Protein AF-A0A348VV04-F1 (afdb_monomer_lite)

Sequence (234 aa):
MIKIIVKNTSQYRRVLHDYERASGLPRSLDPAYDLDDYQGFPEMCPCKDYWFMPMTDAWQEYQFALLTEYSPASMTIAERKKAWRNFYDTGKAICNNHGFSAKPKSDHRDYINGTGDDKGLPALQSITMGGNVVKVIGDITGDWVQVETLDGNKPPPAFADCNRETHPWLIHIATNSTPFGYDGLWTKTGPWRVDPFPHNKGRHCCFPFVSRGPQFIWADRLGAVVLPHHPYNP

pLDDT: mean 79.45, std 18.72, range [27.52, 98.06]

Secondary structure (DSSP, 8-state):
--------S-SEEEE--HHHH-SS--GGG-GGG---TT--EE-EEE-SS--EEE--HHHHHHHHHHHHHHS-TT--HHHHHHHHHHHT-TTSTTTTT-SSEETTEESB-BTTTTB-TTSBPPEEESEEETT-EEEEEEEEETTEEEE--EETTSPPPPTTTSSTTT-TTTEEEEEEEE---TTS---SSS--EEEEPGGGTTS-EEEE-EESS-EEEEGGGEE--PSS--S---

Structure (mmCIF, N/CA/C/O backbone):
data_AF-A0A348VV04-F1
#
_entry.id   AF-A0A348VV04-F1
#
loop_
_atom_site.group_PDB
_atom_site.id
_atom_site.type_symbol
_atom_site.label_atom_id
_atom_site.label_alt_id
_atom_site.label_comp_id
_atom_site.label_asym_id
_atom_site.label_entity_id
_atom_site.label_seq_id
_atom_site.pdbx_PDB_ins_code
_atom_site.Cartn_x
_atom_site.Cartn_y
_atom_site.Cartn_z
_atom_site.occupancy
_atom_site.B_iso_or_equiv
_atom_site.auth_seq_id
_atom_site.auth_comp_id
_atom_site.auth_asym_id
_atom_site.auth_atom_id
_atom_site.pdbx_PDB_model_num
ATOM 1 N N . MET A 1 1 ? -31.275 2.639 33.189 1.00 38.69 1 MET A N 1
ATOM 2 C CA . MET A 1 1 ? -30.250 3.538 32.615 1.00 38.69 1 MET A CA 1
ATOM 3 C C . MET A 1 1 ? -30.114 3.174 31.141 1.00 38.69 1 MET A C 1
ATOM 5 O O . MET A 1 1 ? -29.595 2.109 30.833 1.00 38.69 1 MET A O 1
ATOM 9 N N . ILE A 1 2 ? -30.724 3.953 30.245 1.00 27.73 2 ILE A N 1
ATOM 10 C CA . ILE A 1 2 ? -30.750 3.657 28.804 1.00 27.73 2 ILE A CA 1
ATOM 11 C C . ILE A 1 2 ? -29.398 4.093 28.233 1.00 27.73 2 ILE A C 1
ATOM 13 O O . ILE A 1 2 ? -29.112 5.286 28.176 1.00 27.73 2 ILE A O 1
ATOM 17 N N . LYS A 1 3 ? -28.543 3.132 27.858 1.00 27.52 3 LYS A N 1
ATOM 18 C CA . LYS A 1 3 ? -27.342 3.415 27.060 1.00 27.52 3 LYS A CA 1
ATOM 19 C C . LYS A 1 3 ? -27.813 3.877 25.685 1.00 27.52 3 LYS A C 1
ATOM 21 O O . LYS A 1 3 ? -28.236 3.065 24.866 1.00 27.52 3 LYS A O 1
ATOM 26 N N . ILE A 1 4 ? -27.762 5.182 25.447 1.00 28.61 4 ILE A N 1
ATOM 27 C CA . ILE A 1 4 ? -27.910 5.748 24.109 1.00 28.61 4 ILE A CA 1
ATOM 28 C C . ILE A 1 4 ? -26.662 5.321 23.333 1.00 28.61 4 ILE A C 1
ATOM 30 O O . ILE A 1 4 ? -25.589 5.901 23.484 1.00 28.61 4 ILE A O 1
ATOM 34 N N . ILE A 1 5 ? -26.784 4.249 22.551 1.00 34.84 5 ILE A N 1
ATOM 35 C CA . ILE A 1 5 ? -25.783 3.879 21.553 1.00 34.84 5 ILE A CA 1
ATOM 36 C C . ILE A 1 5 ? -25.912 4.925 20.452 1.00 34.84 5 ILE A C 1
ATOM 38 O O . ILE A 1 5 ? -26.837 4.878 19.640 1.00 34.84 5 ILE A O 1
ATOM 42 N N . VAL A 1 6 ? -25.014 5.907 20.454 1.00 35.62 6 VAL A N 1
ATOM 43 C CA . VAL A 1 6 ? -24.866 6.840 19.338 1.00 35.62 6 VAL A CA 1
ATOM 44 C C . VAL A 1 6 ? -24.415 6.006 18.138 1.00 35.62 6 VAL A C 1
ATOM 46 O O . VAL A 1 6 ? -23.236 5.686 17.998 1.00 35.62 6 VAL A O 1
ATOM 49 N N . LYS A 1 7 ? -25.371 5.577 17.300 1.00 37.72 7 LYS A N 1
ATOM 50 C CA . LYS A 1 7 ? -25.095 4.938 16.009 1.00 37.72 7 LYS A CA 1
ATOM 51 C C . LYS A 1 7 ? -24.328 5.946 15.172 1.00 37.72 7 LYS A C 1
ATOM 53 O O . LYS A 1 7 ? -24.895 6.888 14.635 1.00 37.72 7 LYS A O 1
ATOM 58 N N . ASN A 1 8 ? -23.022 5.765 15.113 1.00 45.81 8 ASN A N 1
ATOM 59 C CA . ASN A 1 8 ? -22.132 6.628 14.371 1.00 45.81 8 ASN A CA 1
ATOM 60 C C . ASN A 1 8 ? -22.333 6.307 12.871 1.00 45.81 8 ASN A C 1
ATOM 62 O O . ASN A 1 8 ? -21.893 5.269 12.383 1.00 45.81 8 ASN A O 1
ATOM 66 N N . THR A 1 9 ? -23.092 7.159 12.177 1.00 51.34 9 THR A N 1
ATOM 67 C CA . THR A 1 9 ? -23.903 6.911 10.961 1.00 51.34 9 THR A CA 1
ATOM 68 C C . THR A 1 9 ? -23.158 6.656 9.642 1.00 51.34 9 THR A C 1
ATOM 70 O O . THR A 1 9 ? -23.793 6.579 8.595 1.00 51.34 9 THR A O 1
ATOM 73 N N . SER A 1 10 ? -21.842 6.453 9.656 1.00 69.56 10 SER A N 1
ATOM 74 C CA . SER A 1 10 ? -21.086 6.023 8.473 1.00 69.56 10 SER A CA 1
ATOM 75 C C . SER A 1 10 ? -20.287 4.767 8.793 1.00 69.56 10 SER A C 1
ATOM 77 O O . SER A 1 10 ? -19.549 4.737 9.778 1.00 69.56 10 SER A O 1
ATOM 79 N N . GLN A 1 11 ? -20.410 3.743 7.942 1.00 88.50 11 GLN A N 1
ATOM 80 C CA . GLN A 1 11 ? -19.525 2.572 7.962 1.00 88.50 11 GLN A CA 1
ATOM 81 C C . GLN A 1 11 ? -18.074 2.954 7.636 1.00 88.50 11 GLN A C 1
ATOM 83 O O . GLN A 1 11 ? -17.164 2.179 7.888 1.00 88.50 11 GLN A O 1
ATOM 88 N N . TYR A 1 12 ? -17.834 4.148 7.094 1.00 91.44 12 TYR A N 1
ATOM 89 C CA . TYR A 1 12 ? -16.499 4.628 6.778 1.00 91.44 12 TYR A CA 1
ATOM 90 C C . TYR A 1 12 ? -15.946 5.501 7.899 1.00 91.44 12 TYR A C 1
ATOM 92 O O . TYR A 1 12 ? -16.619 6.398 8.419 1.00 91.44 12 TYR A O 1
ATOM 100 N N . ARG A 1 13 ? -14.685 5.251 8.241 1.00 91.50 13 ARG A N 1
ATOM 101 C CA . ARG A 1 13 ? -13.904 6.029 9.203 1.00 91.50 13 ARG A CA 1
ATOM 102 C C . ARG A 1 13 ? -12.610 6.474 8.562 1.00 91.50 13 ARG A C 1
ATOM 104 O O . ARG A 1 13 ? -12.102 5.808 7.665 1.00 91.50 13 ARG A O 1
ATOM 111 N N . ARG A 1 14 ? -12.069 7.582 9.047 1.00 91.25 14 ARG A N 1
ATOM 112 C CA . ARG A 1 14 ? -10.726 8.012 8.678 1.00 91.25 14 ARG A CA 1
ATOM 113 C C . ARG A 1 14 ? -9.730 7.554 9.731 1.00 91.25 14 ARG A C 1
ATOM 115 O O . ARG A 1 14 ? -10.000 7.701 10.919 1.00 91.25 14 ARG A O 1
ATOM 122 N N . VAL A 1 15 ? -8.587 7.045 9.292 1.00 91.25 15 VAL A N 1
ATOM 123 C CA . VAL A 1 15 ? -7.418 6.821 10.137 1.00 91.25 15 VAL A CA 1
ATOM 124 C C . VAL A 1 15 ? -6.831 8.185 10.484 1.00 91.25 15 VAL A C 1
ATOM 126 O O . VAL A 1 15 ? -6.379 8.915 9.605 1.00 91.25 15 VAL A O 1
ATOM 129 N N . LEU A 1 16 ? -6.884 8.552 11.755 1.00 86.62 16 LEU A N 1
ATOM 130 C CA . LEU A 1 16 ? -6.299 9.777 12.277 1.00 86.62 16 LEU A CA 1
ATOM 131 C C . LEU A 1 16 ? -4.783 9.760 12.068 1.00 86.62 16 LEU A C 1
ATOM 133 O O . LEU A 1 16 ? -4.131 8.733 12.294 1.00 86.62 16 LEU A O 1
ATOM 137 N N . HIS A 1 17 ? -4.235 10.901 11.662 1.00 82.38 17 HIS A N 1
ATOM 138 C CA . HIS A 1 17 ? -2.795 11.124 11.668 1.00 82.38 17 HIS A CA 1
ATOM 139 C C . HIS A 1 17 ? -2.257 11.083 13.099 1.00 82.38 17 HIS A C 1
ATOM 141 O O . HIS A 1 17 ? -2.989 11.358 14.058 1.00 82.38 17 HIS A O 1
ATOM 147 N N . ASP A 1 18 ? -0.970 10.771 13.256 1.00 76.69 18 ASP A N 1
ATOM 148 C CA . ASP A 1 18 ? -0.314 10.746 14.564 1.00 76.69 18 ASP A CA 1
ATOM 149 C C . ASP A 1 18 ? -0.515 12.066 15.313 1.00 76.69 18 ASP A C 1
ATOM 151 O O . ASP A 1 18 ? -0.786 12.063 16.513 1.00 76.69 18 ASP A O 1
ATOM 155 N N . TYR A 1 19 ? -0.493 13.194 14.608 1.00 73.50 19 TYR A N 1
ATOM 156 C CA . TYR A 1 19 ? -0.665 14.508 15.219 1.00 73.50 19 TYR A CA 1
ATOM 157 C C . TYR A 1 19 ? -2.041 14.816 15.777 1.00 73.50 19 TYR A C 1
ATOM 159 O O . TYR A 1 19 ? -2.178 15.665 16.651 1.00 73.50 19 TYR A O 1
ATOM 167 N N . GLU A 1 20 ? -3.062 14.144 15.265 1.00 76.50 20 GLU A N 1
ATOM 168 C CA . GLU A 1 20 ? -4.430 14.303 15.749 1.00 76.50 20 GLU A CA 1
ATOM 169 C C . GLU A 1 20 ? -4.640 13.532 17.051 1.00 76.50 20 GLU A C 1
ATOM 171 O O . GLU A 1 20 ? -5.629 13.741 17.749 1.00 76.50 20 GLU A O 1
ATOM 176 N N . ARG A 1 21 ? -3.697 12.642 17.380 1.00 74.38 21 ARG A N 1
ATOM 177 C CA . ARG A 1 21 ? -3.680 11.858 18.610 1.00 74.38 21 ARG A CA 1
ATOM 178 C C . ARG A 1 21 ? -2.610 12.293 19.602 1.00 74.38 21 ARG A C 1
ATOM 180 O O . ARG A 1 21 ? -2.748 12.022 20.793 1.00 74.38 21 ARG A O 1
ATOM 187 N N . ALA A 1 22 ? -1.501 12.840 19.118 1.00 64.06 22 ALA A N 1
ATOM 188 C CA . ALA A 1 22 ? -0.336 13.081 19.945 1.00 64.06 22 ALA A CA 1
ATOM 189 C C . ALA A 1 22 ? -0.605 14.222 20.935 1.00 64.06 22 ALA A C 1
ATOM 191 O O . ALA A 1 22 ? -0.945 15.336 20.551 1.00 64.06 22 ALA A O 1
ATOM 192 N N . SER A 1 23 ? -0.369 13.964 22.221 1.00 57.16 23 SER A N 1
ATOM 193 C CA . SER A 1 23 ? -0.246 15.006 23.248 1.00 57.16 23 SER A CA 1
ATOM 194 C C . SER A 1 23 ? 1.176 15.599 23.310 1.00 57.16 23 SER A C 1
ATOM 196 O O . SER A 1 23 ? 1.528 16.235 24.301 1.00 57.16 23 SER A O 1
ATOM 198 N N . GLY A 1 24 ? 2.019 15.336 22.301 1.00 56.28 24 GLY A N 1
ATOM 199 C CA . GLY A 1 24 ? 3.454 15.644 22.267 1.00 56.28 24 GLY A CA 1
ATOM 200 C C . GLY A 1 24 ? 4.062 15.509 20.861 1.00 56.28 24 GLY A C 1
ATOM 201 O O . GLY A 1 24 ? 3.335 15.393 19.879 1.00 56.28 24 GLY A O 1
ATOM 202 N N . LEU A 1 25 ? 5.396 15.544 20.761 1.00 53.94 25 LEU A N 1
ATOM 203 C CA . LEU A 1 25 ? 6.127 15.483 19.487 1.00 53.94 25 LEU A CA 1
ATOM 204 C C . LEU A 1 25 ? 5.906 14.133 18.758 1.00 53.94 25 LEU A C 1
ATOM 206 O O . LEU A 1 25 ? 6.140 13.086 19.364 1.00 53.94 25 LEU A O 1
ATOM 210 N N . PRO A 1 26 ? 5.495 14.126 17.473 1.00 56.44 26 PRO A N 1
ATOM 211 C CA . PRO A 1 26 ? 5.498 12.935 16.631 1.00 56.44 26 PRO A CA 1
ATOM 212 C C . PRO A 1 26 ? 6.898 12.331 16.517 1.00 56.44 26 PRO A C 1
ATOM 214 O O . PRO A 1 26 ? 7.905 13.035 16.594 1.00 56.44 26 PRO A O 1
ATOM 217 N N . ARG A 1 27 ? 6.963 11.027 16.231 1.00 58.62 27 ARG A N 1
ATOM 218 C CA . ARG A 1 27 ? 8.227 10.285 16.101 1.00 58.62 27 ARG A CA 1
ATOM 219 C C . ARG A 1 27 ? 9.182 10.884 15.062 1.00 58.62 27 ARG A C 1
ATOM 221 O O . ARG A 1 27 ? 10.388 10.806 15.252 1.00 58.62 27 ARG A O 1
ATOM 228 N N . SER A 1 28 ? 8.669 11.479 13.981 1.00 55.38 28 SER A N 1
ATOM 229 C CA . SER A 1 28 ? 9.497 12.122 12.944 1.00 55.38 28 SER A CA 1
ATOM 230 C C . SER A 1 28 ? 10.222 13.377 13.405 1.00 55.38 28 SER A C 1
ATOM 232 O O . SER A 1 28 ? 11.079 13.864 12.682 1.00 55.38 28 SER A O 1
ATOM 234 N N . LEU A 1 29 ? 9.913 13.873 14.601 1.00 52.81 29 LEU A N 1
ATOM 235 C CA . LEU A 1 29 ? 10.461 15.105 15.164 1.00 52.81 29 LEU A CA 1
ATOM 236 C C . LEU A 1 29 ? 11.195 14.881 16.472 1.00 52.81 29 LEU A C 1
ATOM 238 O O . LEU A 1 29 ? 11.562 15.839 17.154 1.00 52.81 29 LEU A O 1
ATOM 242 N N . ASP A 1 30 ? 11.386 13.616 16.833 1.00 58.91 30 ASP A N 1
ATOM 243 C CA . ASP A 1 30 ? 12.297 13.259 17.895 1.00 58.91 30 ASP A CA 1
ATOM 244 C C . ASP A 1 30 ? 13.727 13.618 17.428 1.00 58.91 30 ASP A C 1
ATOM 246 O O . ASP A 1 30 ? 14.201 13.056 16.433 1.00 58.91 30 ASP A O 1
ATOM 250 N N . PRO A 1 31 ? 14.414 14.563 18.111 1.00 58.88 31 PRO A N 1
ATOM 251 C CA . PRO A 1 31 ? 15.751 15.025 17.733 1.00 58.88 31 PRO A CA 1
ATOM 252 C C . PRO A 1 31 ? 16.790 13.904 17.651 1.00 58.88 31 PRO A C 1
ATOM 254 O O . PRO A 1 31 ? 17.848 14.103 17.063 1.00 58.88 31 PRO A O 1
ATOM 257 N N . ALA A 1 32 ? 16.507 12.732 18.231 1.00 60.75 32 ALA A N 1
ATOM 258 C CA . ALA A 1 32 ? 17.370 11.563 18.144 1.00 60.75 32 ALA A CA 1
ATOM 259 C C . ALA A 1 32 ? 17.501 10.987 16.720 1.00 60.75 32 ALA A C 1
ATOM 261 O O . ALA A 1 32 ? 18.430 10.219 16.477 1.00 60.75 32 ALA A O 1
ATOM 262 N N . TYR A 1 33 ? 16.587 11.318 15.798 1.00 57.31 33 TYR A N 1
ATOM 263 C CA . TYR A 1 33 ? 16.589 10.765 14.437 1.00 57.31 33 TYR A CA 1
ATOM 264 C C . TYR A 1 33 ? 17.265 11.645 13.375 1.00 57.31 33 TYR A C 1
ATOM 266 O O . TYR A 1 33 ? 17.441 11.151 12.266 1.00 57.31 33 TYR A O 1
ATOM 274 N N . ASP A 1 34 ? 17.641 12.890 13.699 1.00 59.94 34 ASP A N 1
ATOM 275 C CA . ASP A 1 34 ? 18.419 13.799 12.828 1.00 59.94 34 ASP A CA 1
ATOM 276 C C . ASP A 1 34 ? 17.925 13.854 11.362 1.00 59.94 34 ASP A C 1
ATOM 278 O O . ASP A 1 34 ? 18.679 13.643 10.414 1.00 59.94 34 ASP A O 1
ATOM 282 N N . LEU A 1 35 ? 16.614 14.051 11.170 1.00 57.94 35 LEU A N 1
ATOM 283 C CA . LEU A 1 35 ? 15.993 14.113 9.842 1.00 57.94 35 LEU A CA 1
ATOM 284 C C . LEU A 1 35 ? 16.067 15.531 9.254 1.00 57.94 35 LEU A C 1
ATOM 286 O O . LEU A 1 35 ? 15.824 16.505 9.965 1.00 57.94 35 LEU A O 1
ATOM 290 N N . ASP A 1 36 ? 16.314 15.645 7.943 1.00 54.53 36 ASP A N 1
ATOM 291 C CA . ASP A 1 36 ? 16.194 16.923 7.221 1.00 54.53 36 ASP A CA 1
ATOM 292 C C . ASP A 1 36 ? 14.729 17.423 7.173 1.00 54.53 36 ASP A C 1
ATOM 294 O O . ASP A 1 36 ? 13.790 16.633 7.233 1.00 54.53 36 ASP A O 1
ATOM 298 N N . ASP A 1 37 ? 14.523 18.726 6.937 1.00 49.56 37 ASP A N 1
ATOM 299 C CA . ASP A 1 37 ? 13.211 19.414 6.865 1.00 49.56 37 ASP A CA 1
ATOM 300 C C . ASP A 1 37 ? 12.165 18.761 5.937 1.00 49.56 37 ASP A C 1
ATOM 302 O O . ASP A 1 37 ? 10.958 18.841 6.158 1.00 49.56 37 ASP A O 1
ATOM 306 N N . TYR A 1 38 ? 12.628 18.118 4.866 1.00 52.19 38 TYR A N 1
ATOM 307 C CA . TYR A 1 38 ? 11.803 17.455 3.849 1.00 52.19 38 TYR A CA 1
ATOM 308 C C . TYR A 1 38 ? 11.721 15.934 4.052 1.00 52.19 38 TYR A C 1
ATOM 310 O O . TYR A 1 38 ? 11.182 15.207 3.209 1.00 52.19 38 TYR A O 1
ATOM 318 N N . GLN A 1 39 ? 12.296 15.432 5.143 1.00 56.78 39 GLN A N 1
ATOM 319 C CA . GLN A 1 39 ? 12.307 14.026 5.507 1.00 56.78 39 GLN A CA 1
ATOM 320 C C . GLN A 1 39 ? 11.334 13.798 6.666 1.00 56.78 39 GLN A C 1
ATOM 322 O O . GLN A 1 39 ? 11.257 14.555 7.626 1.00 56.78 39 GLN A O 1
ATOM 327 N N . GLY A 1 40 ? 10.547 12.735 6.556 1.00 63.06 40 GLY A N 1
ATOM 328 C CA . GLY A 1 40 ? 9.575 12.348 7.566 1.00 63.06 40 GLY A CA 1
ATOM 329 C C . GLY A 1 40 ? 9.516 10.837 7.679 1.00 63.06 40 GLY A C 1
ATOM 330 O O . GLY A 1 40 ? 9.838 10.119 6.725 1.00 63.06 40 GLY A O 1
ATOM 331 N N . PHE A 1 41 ? 9.090 10.347 8.840 1.00 69.81 41 PHE A N 1
ATOM 332 C CA . PHE A 1 41 ? 8.741 8.939 8.957 1.00 69.81 41 PHE A CA 1
ATOM 333 C C . PHE A 1 41 ? 7.369 8.692 8.328 1.00 69.81 41 PHE A C 1
ATOM 335 O O . PHE A 1 41 ? 6.502 9.568 8.367 1.00 69.81 41 PHE A O 1
ATOM 342 N N . PRO A 1 42 ? 7.153 7.501 7.754 1.00 75.25 42 PRO A N 1
ATOM 343 C CA . PRO A 1 42 ? 5.823 7.085 7.343 1.00 75.25 42 PRO A CA 1
ATOM 344 C C . PRO A 1 42 ? 4.855 7.102 8.532 1.00 75.25 42 PRO A C 1
ATOM 346 O O . PRO A 1 42 ? 5.193 6.606 9.610 1.00 75.25 42 PRO A O 1
ATOM 349 N N . GLU A 1 43 ? 3.650 7.629 8.312 1.00 79.38 43 GLU A N 1
ATOM 350 C CA . GLU A 1 43 ? 2.546 7.743 9.286 1.00 79.38 43 GLU A CA 1
ATOM 351 C C . GLU A 1 43 ? 1.894 6.376 9.538 1.00 79.38 43 GLU A C 1
ATOM 353 O O . GLU A 1 43 ? 0.729 6.138 9.228 1.00 79.38 43 GLU A O 1
ATOM 358 N N . MET A 1 44 ? 2.685 5.424 10.025 1.00 85.31 44 MET A N 1
ATOM 359 C CA . MET A 1 44 ? 2.305 4.022 10.145 1.00 85.31 44 MET A CA 1
ATOM 360 C C . MET A 1 44 ? 1.182 3.795 11.159 1.00 85.31 44 MET A C 1
ATOM 362 O O . MET A 1 44 ? 1.309 4.098 12.344 1.00 85.31 44 MET A O 1
ATOM 366 N N . CYS A 1 45 ? 0.135 3.104 10.723 1.00 88.81 45 CYS A N 1
ATOM 367 C CA . CYS A 1 45 ? -0.879 2.522 11.587 1.00 88.81 45 CYS A CA 1
ATOM 368 C C . CYS A 1 45 ? -0.894 0.999 11.363 1.00 88.81 45 CYS A C 1
ATOM 370 O O . CYS A 1 45 ? -1.543 0.513 10.430 1.00 88.81 45 CYS A O 1
ATOM 372 N N . PRO A 1 46 ? -0.125 0.229 12.157 1.00 85.25 46 PRO A N 1
ATOM 373 C CA . PRO A 1 46 ? -0.131 -1.224 12.053 1.00 85.25 46 PRO A CA 1
ATOM 374 C C . PRO A 1 46 ? -1.486 -1.787 12.482 1.00 85.25 46 PRO A C 1
ATOM 376 O O . PRO A 1 46 ? -2.113 -1.294 13.424 1.00 85.25 46 PRO A O 1
ATOM 379 N N . CYS A 1 47 ? -1.924 -2.844 11.802 1.00 91.12 47 CYS A N 1
ATOM 380 C CA . CYS A 1 47 ? -3.080 -3.612 12.248 1.00 91.12 47 CYS A CA 1
ATOM 381 C C . CYS A 1 47 ? -2.728 -4.453 13.480 1.00 91.12 47 CYS A C 1
ATOM 383 O O . CYS A 1 47 ? -1.555 -4.700 13.766 1.00 91.12 47 CYS A O 1
ATOM 385 N N . LYS A 1 48 ? -3.753 -4.933 14.191 1.00 91.12 48 LYS A N 1
ATOM 386 C CA . LYS A 1 48 ? -3.584 -5.840 15.335 1.00 91.12 48 LYS A CA 1
ATOM 387 C C . LYS A 1 48 ? -2.759 -7.078 14.981 1.00 91.12 48 LYS A C 1
ATOM 389 O O . LYS A 1 48 ? -1.829 -7.421 15.707 1.00 91.12 48 LYS A O 1
ATOM 394 N N . ASP A 1 49 ? -3.107 -7.730 13.873 1.00 88.75 49 ASP A N 1
ATOM 395 C CA . ASP A 1 49 ? -2.460 -8.962 13.447 1.00 88.75 49 ASP A CA 1
ATOM 396 C C . ASP A 1 49 ? -1.386 -8.632 12.410 1.00 88.75 49 ASP A C 1
ATOM 398 O O . ASP A 1 49 ? -1.664 -8.358 11.237 1.00 88.75 49 ASP A O 1
ATOM 402 N N . TYR A 1 50 ? -0.134 -8.658 12.864 1.00 87.50 50 TYR A N 1
ATOM 403 C CA . TYR A 1 50 ? 1.023 -8.486 11.997 1.00 87.50 50 TYR A CA 1
ATOM 404 C C . TYR A 1 50 ? 1.130 -9.673 11.046 1.00 87.50 50 TYR A C 1
ATOM 406 O O . TYR A 1 50 ? 1.334 -10.817 11.458 1.00 87.50 50 TYR A O 1
ATOM 414 N N . TRP A 1 51 ? 1.022 -9.387 9.756 1.00 93.19 51 TRP A N 1
ATOM 415 C CA . TRP A 1 51 ? 1.205 -10.371 8.710 1.00 93.19 51 TRP A CA 1
ATOM 416 C C . TRP A 1 51 ? 1.910 -9.756 7.510 1.00 93.19 51 TRP A C 1
ATOM 418 O O . TRP A 1 51 ? 1.756 -8.576 7.209 1.00 93.19 51 TRP A O 1
ATOM 428 N N . PHE A 1 52 ? 2.685 -10.594 6.835 1.00 93.56 52 PHE A N 1
ATOM 429 C CA . PHE A 1 52 ? 3.444 -10.261 5.647 1.00 93.56 52 PHE A CA 1
ATOM 430 C C . PHE A 1 52 ? 2.861 -11.039 4.472 1.00 93.56 52 PHE A C 1
ATOM 432 O O . PHE A 1 52 ? 2.978 -12.266 4.419 1.00 93.56 52 PHE A O 1
ATOM 439 N N . MET A 1 53 ? 2.202 -10.327 3.561 1.00 95.44 53 MET A N 1
ATOM 440 C CA . MET A 1 53 ? 1.675 -10.878 2.318 1.00 95.44 53 MET A CA 1
ATOM 441 C C . MET A 1 53 ? 2.817 -11.013 1.307 1.00 95.44 53 MET A C 1
ATOM 443 O O . MET A 1 53 ? 3.346 -9.983 0.882 1.00 95.44 53 MET A O 1
ATOM 447 N N . PRO A 1 54 ? 3.173 -12.228 0.859 1.00 95.50 54 PRO A N 1
ATOM 448 C CA . PRO A 1 54 ? 4.131 -12.391 -0.227 1.00 95.50 54 PRO A CA 1
ATOM 449 C C . PRO A 1 54 ? 3.629 -11.685 -1.491 1.00 95.50 54 PRO A C 1
ATOM 451 O O . PRO A 1 54 ? 2.529 -11.959 -1.974 1.00 95.50 54 PRO A O 1
ATOM 454 N N . MET A 1 55 ? 4.430 -10.787 -2.059 1.00 95.81 55 MET A N 1
ATOM 455 C CA . MET A 1 55 ? 4.090 -10.103 -3.303 1.00 95.81 55 MET A CA 1
ATOM 456 C C . MET A 1 55 ? 4.448 -11.010 -4.478 1.00 95.81 55 MET A C 1
ATOM 458 O O . MET A 1 55 ? 5.530 -10.918 -5.060 1.00 95.81 55 MET A O 1
ATOM 462 N N . THR A 1 56 ? 3.522 -11.908 -4.806 1.00 97.06 56 THR A N 1
ATOM 463 C CA . THR A 1 56 ? 3.550 -12.689 -6.054 1.00 97.06 56 THR A CA 1
ATOM 464 C C . THR A 1 56 ? 3.594 -11.769 -7.276 1.00 97.06 56 THR A C 1
ATOM 466 O O . THR A 1 56 ? 3.253 -10.593 -7.157 1.00 97.06 56 THR A O 1
ATOM 469 N N . ASP A 1 57 ? 3.911 -12.320 -8.445 1.00 97.56 57 ASP A N 1
ATOM 470 C CA . ASP A 1 57 ? 3.905 -11.603 -9.727 1.0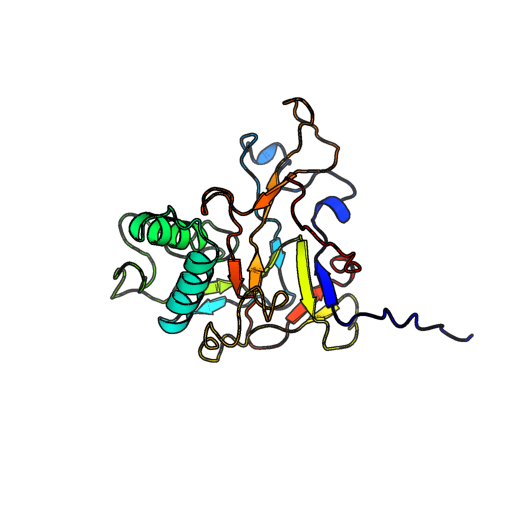0 97.56 57 ASP A CA 1
ATOM 471 C C . ASP A 1 57 ? 2.645 -10.738 -9.922 1.00 97.56 57 ASP A C 1
ATOM 473 O O . ASP A 1 57 ? 2.727 -9.512 -9.939 1.00 97.56 57 ASP A O 1
ATOM 477 N N . ALA A 1 58 ? 1.460 -11.355 -9.854 1.00 97.94 58 ALA A N 1
ATOM 478 C CA . ALA A 1 58 ? 0.184 -10.654 -10.001 1.00 97.94 58 ALA A CA 1
ATOM 479 C C . ALA A 1 58 ? 0.018 -9.484 -9.011 1.00 97.94 58 ALA A C 1
ATOM 481 O O . ALA A 1 58 ? -0.451 -8.407 -9.376 1.00 97.94 58 ALA A O 1
ATOM 482 N N . TRP A 1 59 ? 0.422 -9.664 -7.748 1.00 97.75 59 TRP A N 1
ATOM 483 C CA . TRP A 1 59 ? 0.364 -8.598 -6.740 1.00 97.75 59 TRP A CA 1
ATOM 484 C C . TRP A 1 59 ? 1.344 -7.456 -7.039 1.00 97.75 59 TRP A C 1
ATOM 486 O O . TRP A 1 59 ? 0.994 -6.297 -6.809 1.00 97.75 59 TRP A O 1
ATOM 496 N N . GLN A 1 60 ? 2.540 -7.753 -7.556 1.00 97.31 60 GLN A N 1
ATOM 497 C CA . GLN A 1 60 ? 3.494 -6.729 -7.992 1.00 97.31 60 GLN A CA 1
ATOM 498 C C . GLN A 1 60 ? 2.953 -5.950 -9.198 1.00 97.31 60 GLN A C 1
ATOM 500 O O . GLN A 1 60 ? 2.998 -4.719 -9.189 1.00 97.31 60 GLN A O 1
ATOM 505 N N . GLU A 1 61 ? 2.374 -6.641 -10.184 1.00 97.75 61 GLU A N 1
ATOM 506 C CA . GLU A 1 61 ? 1.733 -6.029 -11.356 1.00 97.75 61 GLU A CA 1
ATOM 507 C C . GLU A 1 61 ? 0.568 -5.119 -10.963 1.00 97.75 61 GLU A C 1
ATOM 509 O O . GLU A 1 61 ? 0.504 -3.971 -11.404 1.00 97.75 61 GLU A O 1
ATOM 514 N N . TYR A 1 62 ? -0.311 -5.582 -10.071 1.00 98.06 62 TYR A N 1
ATOM 515 C CA . TYR A 1 62 ? -1.429 -4.786 -9.566 1.00 98.06 62 TYR A CA 1
ATOM 516 C C . TYR A 1 62 ? -0.955 -3.505 -8.863 1.00 98.06 62 TYR A C 1
ATOM 518 O O . TYR A 1 62 ? -1.454 -2.410 -9.126 1.00 98.06 62 TYR A O 1
ATOM 526 N N . GLN A 1 63 ? 0.063 -3.609 -8.005 1.00 96.38 63 GLN A N 1
ATOM 527 C CA . GLN A 1 63 ? 0.653 -2.450 -7.328 1.00 96.38 63 GLN A CA 1
ATOM 528 C C . GLN A 1 63 ? 1.349 -1.493 -8.304 1.00 96.38 63 GLN A C 1
ATOM 530 O O . GLN A 1 63 ? 1.302 -0.275 -8.119 1.00 96.38 63 GLN A O 1
ATOM 535 N N . PHE A 1 64 ? 1.990 -2.025 -9.345 1.00 96.50 64 PHE A N 1
ATOM 536 C CA . PHE A 1 64 ? 2.604 -1.212 -10.389 1.00 96.50 64 PHE A CA 1
ATOM 537 C C . PHE A 1 64 ? 1.555 -0.498 -11.252 1.00 96.50 64 PHE A C 1
ATOM 539 O O . PHE A 1 64 ? 1.763 0.662 -11.618 1.00 96.50 64 PHE A O 1
ATOM 546 N N . ALA A 1 65 ? 0.414 -1.139 -11.521 1.00 96.31 65 ALA A N 1
ATOM 547 C CA . ALA A 1 65 ? -0.726 -0.529 -12.203 1.00 96.31 65 ALA A CA 1
ATOM 548 C C . ALA A 1 65 ? -1.325 0.623 -11.381 1.00 96.31 65 ALA A C 1
ATOM 550 O O . ALA A 1 65 ? -1.490 1.719 -11.914 1.00 96.31 65 ALA A O 1
ATOM 551 N N . LEU A 1 66 ? -1.540 0.421 -10.073 1.00 95.12 66 LEU A N 1
ATOM 552 C CA . LEU A 1 66 ? -1.956 1.489 -9.153 1.00 95.12 66 LEU A CA 1
ATOM 553 C C . LEU A 1 66 ? -0.993 2.678 -9.203 1.00 95.12 66 LEU A C 1
ATOM 555 O O . LEU A 1 66 ? -1.422 3.812 -9.393 1.00 95.12 66 LEU A O 1
ATOM 559 N N . LEU A 1 67 ? 0.314 2.437 -9.059 1.00 93.06 67 LEU A N 1
ATOM 560 C CA . LEU A 1 67 ? 1.291 3.523 -9.134 1.00 93.06 67 LEU A CA 1
ATOM 561 C C . LEU A 1 67 ? 1.236 4.222 -10.494 1.00 93.06 67 LEU A C 1
ATOM 563 O O . LEU A 1 67 ? 1.231 5.445 -10.537 1.00 93.06 67 LEU A O 1
ATOM 567 N N . THR A 1 68 ? 1.157 3.462 -11.587 1.00 93.81 68 THR A N 1
ATOM 568 C CA . THR A 1 68 ? 1.150 4.008 -12.949 1.00 93.81 68 THR A CA 1
ATOM 569 C C . THR A 1 68 ? -0.042 4.918 -13.209 1.00 93.81 68 THR A C 1
ATOM 571 O O . THR A 1 68 ? 0.169 5.995 -13.768 1.00 93.81 68 THR A O 1
ATOM 574 N N . GLU A 1 69 ? -1.242 4.529 -12.772 1.00 94.06 69 GLU A N 1
ATOM 575 C CA . GLU A 1 69 ? -2.456 5.345 -12.908 1.00 94.06 69 GLU A CA 1
ATOM 576 C C . GLU A 1 69 ? -2.319 6.684 -12.176 1.00 94.06 69 GLU A C 1
ATOM 578 O O . GLU A 1 69 ? -2.630 7.742 -12.720 1.00 94.06 69 GLU A O 1
ATOM 583 N N . TYR A 1 70 ? -1.829 6.651 -10.933 1.00 91.06 70 TYR A N 1
ATOM 584 C CA . TYR A 1 70 ? -1.791 7.835 -10.069 1.00 91.06 70 TYR A CA 1
ATOM 585 C C . TYR A 1 70 ? -0.470 8.617 -10.156 1.00 91.06 70 TYR A C 1
ATOM 587 O O . TYR A 1 70 ? -0.304 9.649 -9.499 1.00 91.06 70 TYR A O 1
ATOM 595 N N . SER A 1 71 ? 0.487 8.161 -10.968 1.00 90.81 71 SER A N 1
ATOM 596 C CA . SER A 1 71 ? 1.693 8.908 -11.330 1.00 90.81 71 SER A CA 1
ATOM 597 C C . SER A 1 71 ? 1.385 10.025 -12.334 1.00 90.81 71 SER A C 1
ATOM 599 O O . SER A 1 71 ? 0.485 9.903 -13.161 1.00 90.81 71 SER A O 1
ATOM 601 N N . PRO A 1 72 ? 2.195 11.099 -12.378 1.00 90.06 72 PRO A N 1
ATOM 602 C CA . PRO A 1 72 ? 2.150 12.049 -13.482 1.00 90.06 72 PRO A CA 1
ATOM 603 C C . PRO A 1 72 ? 2.282 11.359 -14.847 1.00 90.06 72 PRO A C 1
ATOM 605 O O . PRO A 1 72 ? 3.148 10.499 -15.047 1.00 90.06 72 PRO A O 1
ATOM 608 N N . ALA A 1 73 ? 1.490 11.810 -15.823 1.00 90.62 73 ALA A N 1
ATOM 609 C CA . ALA A 1 73 ? 1.590 11.351 -17.210 1.00 90.62 73 ALA A CA 1
ATOM 610 C C . ALA A 1 73 ? 2.995 11.581 -17.804 1.00 90.62 73 ALA A C 1
ATOM 612 O O . ALA A 1 73 ? 3.447 10.799 -18.635 1.00 90.62 73 ALA A O 1
ATOM 613 N N . SER A 1 74 ? 3.710 12.604 -17.320 1.00 92.31 74 SER A N 1
ATOM 614 C CA . SER A 1 74 ? 5.076 12.950 -17.728 1.00 92.31 74 SER A CA 1
ATOM 615 C C . SER A 1 74 ? 6.161 11.987 -17.236 1.00 92.31 74 SER A C 1
ATOM 617 O O . SER A 1 74 ? 7.296 12.091 -17.694 1.00 92.31 74 SER A O 1
ATOM 619 N N . MET A 1 75 ? 5.864 11.069 -16.308 1.00 93.31 75 MET A N 1
ATOM 620 C CA . MET A 1 75 ? 6.839 10.058 -15.894 1.00 93.31 75 MET A CA 1
ATOM 621 C C . MET A 1 75 ? 7.007 8.990 -16.974 1.00 93.31 75 MET A C 1
ATOM 623 O O . MET A 1 75 ? 6.044 8.374 -17.431 1.00 93.31 75 MET A O 1
ATOM 627 N N . THR A 1 76 ? 8.254 8.719 -17.336 1.00 95.38 76 THR A N 1
ATOM 628 C CA . THR A 1 76 ? 8.614 7.570 -18.170 1.00 95.38 76 THR A CA 1
ATOM 629 C C . THR A 1 76 ? 8.377 6.258 -17.415 1.00 95.38 76 THR A C 1
ATOM 631 O O . THR A 1 76 ? 8.366 6.216 -16.182 1.00 95.38 76 THR A O 1
ATOM 634 N N . ILE A 1 77 ? 8.252 5.143 -18.142 1.00 95.25 77 ILE A N 1
ATOM 635 C CA . ILE A 1 77 ? 8.150 3.813 -17.518 1.00 95.25 77 ILE A CA 1
ATOM 636 C C . ILE A 1 77 ? 9.360 3.510 -16.629 1.00 95.25 77 ILE A C 1
ATOM 638 O O . ILE A 1 77 ? 9.187 2.977 -15.537 1.00 95.25 77 ILE A O 1
ATOM 642 N N . ALA A 1 78 ? 10.571 3.895 -17.040 1.00 94.31 78 ALA A N 1
ATOM 643 C CA . ALA A 1 78 ? 11.772 3.704 -16.228 1.00 94.31 78 ALA A CA 1
ATOM 644 C C . ALA A 1 78 ? 11.695 4.464 -14.891 1.00 94.31 78 ALA A C 1
ATOM 646 O O . ALA A 1 78 ? 12.023 3.913 -13.838 1.00 94.31 78 ALA A O 1
ATOM 647 N N . GLU A 1 79 ? 11.203 5.706 -14.905 1.00 93.12 79 GLU A N 1
ATOM 648 C CA . GLU A 1 79 ? 10.989 6.482 -13.680 1.00 93.12 79 GLU A CA 1
ATOM 649 C C . GLU A 1 79 ? 9.907 5.865 -12.789 1.00 93.12 79 GLU A C 1
ATOM 651 O O . GLU A 1 79 ? 10.095 5.812 -11.575 1.00 93.12 79 GLU A O 1
ATOM 656 N N . ARG A 1 80 ? 8.813 5.349 -13.367 1.00 93.62 80 ARG A N 1
ATOM 657 C CA . ARG A 1 80 ? 7.762 4.648 -12.607 1.00 93.62 80 ARG A CA 1
ATOM 658 C C . ARG A 1 80 ? 8.287 3.371 -11.962 1.00 93.62 80 ARG A C 1
ATOM 660 O O . ARG A 1 80 ? 8.053 3.159 -10.776 1.00 93.62 80 ARG A O 1
ATOM 667 N N . LYS A 1 81 ? 9.051 2.551 -12.694 1.00 93.44 81 LYS A N 1
ATOM 668 C CA . LYS A 1 81 ? 9.687 1.340 -12.145 1.00 93.44 81 LYS A CA 1
ATOM 669 C C . LYS A 1 81 ? 10.620 1.674 -10.984 1.00 93.44 81 LYS A C 1
ATOM 671 O O . LYS A 1 81 ? 10.571 1.017 -9.947 1.00 93.44 81 LYS A O 1
ATOM 676 N N . LYS A 1 82 ? 11.413 2.744 -11.117 1.00 89.69 82 LYS A N 1
ATOM 677 C CA . LYS A 1 82 ? 12.278 3.250 -10.042 1.00 89.69 82 LYS A CA 1
ATOM 678 C C . LYS A 1 82 ? 11.471 3.741 -8.834 1.00 89.69 82 LYS A C 1
ATOM 680 O O . LYS A 1 82 ? 11.842 3.438 -7.703 1.00 89.69 82 LYS A O 1
ATOM 685 N N . ALA A 1 83 ? 10.390 4.489 -9.054 1.00 88.81 83 ALA A N 1
ATOM 686 C CA . ALA A 1 83 ? 9.514 4.978 -7.989 1.00 88.81 83 ALA A CA 1
ATOM 687 C C . ALA A 1 83 ? 8.854 3.822 -7.224 1.00 88.81 83 ALA A C 1
ATOM 689 O O . ALA A 1 83 ? 8.966 3.760 -6.002 1.00 88.81 83 ALA A O 1
ATOM 690 N N . TRP A 1 84 ? 8.261 2.874 -7.951 1.00 91.94 84 TRP A N 1
ATOM 691 C CA . TRP A 1 84 ? 7.653 1.666 -7.396 1.00 91.94 84 TRP A CA 1
ATOM 692 C C . TRP A 1 84 ? 8.655 0.850 -6.578 1.00 91.94 84 TRP A C 1
ATOM 694 O O . TRP A 1 84 ? 8.406 0.530 -5.418 1.00 91.94 84 TRP A O 1
ATOM 704 N N . ARG A 1 85 ? 9.842 0.604 -7.138 1.00 89.19 85 ARG A N 1
ATOM 705 C CA . ARG A 1 85 ? 10.907 -0.132 -6.456 1.00 89.19 85 ARG A CA 1
ATOM 706 C C . ARG A 1 85 ? 11.346 0.544 -5.156 1.00 89.19 85 ARG A C 1
ATOM 708 O O . ARG A 1 85 ? 11.506 -0.132 -4.148 1.00 89.19 85 ARG A O 1
ATOM 715 N N . ASN A 1 86 ? 11.539 1.865 -5.171 1.00 86.50 86 ASN A N 1
ATOM 716 C CA . ASN A 1 86 ? 11.927 2.622 -3.974 1.00 86.50 86 ASN A CA 1
ATOM 717 C C . ASN A 1 86 ? 10.846 2.612 -2.891 1.00 86.50 86 ASN A C 1
ATOM 719 O O . ASN A 1 86 ? 11.156 2.753 -1.708 1.00 86.50 86 ASN A O 1
ATOM 723 N N . PHE A 1 87 ? 9.584 2.511 -3.297 1.00 86.62 87 PHE A N 1
ATOM 724 C CA . PHE A 1 87 ? 8.449 2.531 -2.393 1.00 86.62 87 PHE A CA 1
ATOM 725 C C . PHE A 1 87 ? 8.317 1.227 -1.595 1.00 86.62 87 PHE A C 1
ATOM 727 O O . PHE A 1 87 ? 8.090 1.275 -0.388 1.00 86.62 87 PHE A O 1
ATOM 734 N N . TYR A 1 88 ? 8.570 0.088 -2.242 1.00 89.94 88 TYR A N 1
ATOM 735 C CA . TYR A 1 88 ? 8.522 -1.248 -1.634 1.00 89.94 88 TYR A CA 1
ATOM 736 C C . TYR A 1 88 ? 9.901 -1.770 -1.183 1.00 89.94 88 TYR A C 1
ATOM 738 O O . TYR A 1 88 ? 10.121 -2.976 -1.074 1.00 89.94 88 TYR A O 1
ATOM 746 N N . ASP A 1 89 ? 10.860 -0.877 -0.939 1.00 86.62 89 ASP A N 1
ATOM 747 C CA . ASP A 1 89 ? 12.222 -1.267 -0.572 1.00 86.62 89 ASP A CA 1
ATOM 748 C C . ASP A 1 89 ? 12.344 -1.774 0.885 1.00 86.62 89 ASP A C 1
ATOM 750 O O . ASP A 1 89 ? 11.523 -1.441 1.737 1.00 86.62 89 ASP A O 1
ATOM 754 N N . THR A 1 90 ? 13.376 -2.574 1.192 1.00 77.50 90 THR A N 1
ATOM 755 C CA . THR A 1 90 ? 13.581 -3.257 2.494 1.00 77.50 90 THR A CA 1
ATOM 756 C C . THR A 1 90 ? 13.536 -2.285 3.672 1.00 77.50 90 THR A C 1
ATOM 758 O O . THR A 1 90 ? 12.845 -2.535 4.654 1.00 77.50 90 THR A O 1
ATOM 761 N N . GLY A 1 91 ? 14.185 -1.125 3.541 1.00 69.31 91 GLY A N 1
ATOM 762 C CA . GLY A 1 91 ? 14.209 -0.087 4.576 1.00 69.31 91 GLY A CA 1
ATOM 763 C C . GLY A 1 91 ? 12.953 0.788 4.658 1.00 69.31 91 GLY A C 1
ATOM 764 O O . GLY A 1 91 ? 13.002 1.853 5.273 1.00 69.31 91 GLY A O 1
ATOM 765 N N . LYS A 1 92 ? 11.848 0.420 3.995 1.00 77.62 92 LYS A N 1
ATOM 766 C CA . LYS A 1 92 ? 10.592 1.182 4.036 1.00 77.62 92 LYS A CA 1
ATOM 767 C C . LYS A 1 92 ? 9.587 0.549 4.990 1.00 77.62 92 LYS A C 1
ATOM 769 O O . LYS A 1 92 ? 9.503 -0.667 5.123 1.00 77.62 92 LYS A O 1
ATOM 774 N N . ALA A 1 93 ? 8.764 1.408 5.589 1.00 76.88 93 ALA A N 1
ATOM 775 C CA . ALA A 1 93 ? 7.680 1.040 6.499 1.00 76.88 93 ALA A CA 1
ATOM 776 C C . ALA A 1 93 ? 6.763 -0.066 5.961 1.00 76.88 93 ALA A C 1
ATOM 778 O O . ALA A 1 93 ? 6.348 -0.947 6.699 1.00 76.88 93 ALA A O 1
ATOM 779 N N . ILE A 1 94 ? 6.459 -0.009 4.666 1.00 85.81 94 ILE A N 1
ATOM 780 C CA . ILE A 1 94 ? 5.441 -0.841 4.024 1.00 85.81 94 ILE A CA 1
ATOM 781 C C . ILE A 1 94 ? 5.862 -2.311 3.946 1.00 85.81 94 ILE A C 1
ATOM 783 O O . ILE A 1 94 ? 5.041 -3.198 4.161 1.00 85.81 94 ILE A O 1
ATOM 787 N N . CYS A 1 95 ? 7.141 -2.572 3.674 1.00 88.62 95 CYS A N 1
ATOM 788 C CA . CYS A 1 95 ? 7.669 -3.932 3.596 1.00 88.62 95 CYS A CA 1
ATOM 789 C C . CYS A 1 95 ? 8.398 -4.358 4.877 1.00 88.62 95 CYS A C 1
ATOM 791 O O . CYS A 1 95 ? 8.682 -5.539 5.034 1.00 88.62 95 CYS A O 1
ATOM 793 N N . ASN A 1 96 ? 8.726 -3.422 5.780 1.00 85.31 96 ASN A N 1
ATOM 794 C CA . ASN A 1 96 ? 9.346 -3.659 7.090 1.00 85.31 96 ASN A CA 1
ATOM 795 C C . ASN A 1 96 ? 10.429 -4.754 7.058 1.00 85.31 96 ASN A C 1
ATOM 797 O O . ASN A 1 96 ? 10.272 -5.838 7.620 1.00 85.31 96 ASN A O 1
ATOM 801 N N . ASN A 1 97 ? 11.515 -4.475 6.337 1.00 86.75 97 ASN A N 1
ATOM 802 C CA . ASN A 1 97 ? 12.655 -5.366 6.098 1.00 86.75 97 ASN A CA 1
ATOM 803 C C . ASN A 1 97 ? 12.392 -6.621 5.246 1.00 86.75 97 ASN A C 1
ATOM 805 O O . ASN A 1 97 ? 13.284 -7.449 5.099 1.00 86.75 97 ASN A O 1
ATOM 809 N N . HIS A 1 98 ? 11.224 -6.736 4.617 1.00 89.31 98 HIS A N 1
ATOM 810 C CA . HIS A 1 98 ? 10.888 -7.807 3.666 1.00 89.31 98 HIS A CA 1
ATOM 811 C C . HIS A 1 98 ? 10.730 -7.268 2.241 1.00 89.31 98 HIS A C 1
ATOM 813 O O . HIS A 1 98 ? 10.034 -7.845 1.415 1.00 89.31 98 HIS A O 1
ATOM 819 N N . GLY A 1 99 ? 11.322 -6.107 1.969 1.00 90.25 99 GLY A N 1
ATOM 820 C CA . GLY A 1 99 ? 11.275 -5.467 0.666 1.00 90.25 99 GLY A CA 1
ATOM 821 C C . GLY A 1 99 ? 12.338 -6.034 -0.260 1.00 90.25 99 GLY A C 1
ATOM 822 O O . GLY A 1 99 ? 12.469 -7.231 -0.450 1.00 90.25 99 GLY A O 1
ATOM 823 N N . PHE A 1 100 ? 13.098 -5.163 -0.887 1.00 88.69 100 PHE A N 1
ATOM 824 C CA . PHE A 1 100 ? 13.700 -5.458 -2.168 1.00 88.69 100 PHE A CA 1
ATOM 825 C C . PHE A 1 100 ? 15.251 -5.385 -2.165 1.00 88.69 100 PHE A C 1
ATOM 827 O O . PHE A 1 100 ? 15.894 -6.169 -2.863 1.00 88.69 100 PHE A O 1
ATOM 834 N N . SER A 1 101 ? 15.892 -4.487 -1.410 1.00 78.00 101 SER A N 1
ATOM 835 C CA . SER A 1 101 ? 17.369 -4.326 -1.319 1.00 78.00 101 SER A CA 1
ATOM 836 C C . SER A 1 101 ? 18.029 -5.300 -0.334 1.00 78.00 101 SER A C 1
ATOM 838 O O . SER A 1 101 ? 17.426 -5.551 0.707 1.00 78.00 101 SER A O 1
ATOM 840 N N . ALA A 1 102 ? 19.207 -5.886 -0.646 1.00 51.94 102 ALA A N 1
ATOM 841 C CA . ALA A 1 102 ? 20.564 -5.295 -0.724 1.00 51.94 102 ALA A CA 1
ATOM 842 C C . ALA A 1 102 ? 21.228 -5.097 -2.121 1.00 51.94 102 ALA A C 1
ATOM 844 O O . ALA A 1 102 ? 21.717 -6.022 -2.768 1.00 51.94 102 ALA A O 1
ATOM 845 N N . LYS A 1 103 ? 21.401 -3.830 -2.538 1.00 55.94 103 LYS A N 1
ATOM 846 C CA . LYS A 1 103 ? 22.094 -3.431 -3.790 1.00 55.94 103 LYS A CA 1
ATOM 847 C C . LYS A 1 103 ? 23.507 -4.054 -3.910 1.00 55.94 103 LYS A C 1
ATOM 849 O O . LYS A 1 103 ? 24.234 -4.046 -2.921 1.00 55.94 103 LYS A O 1
ATOM 854 N N . PRO A 1 104 ? 23.961 -4.501 -5.104 1.00 51.47 104 PRO A N 1
ATOM 855 C CA . PRO A 1 104 ? 23.357 -4.337 -6.433 1.00 51.47 104 PRO A CA 1
ATOM 856 C C . PRO A 1 104 ? 22.386 -5.456 -6.845 1.00 51.47 104 PRO A C 1
ATOM 858 O O . PRO A 1 104 ? 21.870 -5.415 -7.960 1.00 51.47 104 PRO A O 1
ATOM 861 N N . LYS A 1 105 ? 22.145 -6.456 -5.990 1.00 54.72 105 LYS A N 1
ATOM 862 C CA . LYS A 1 105 ? 21.199 -7.542 -6.269 1.00 54.72 105 LYS A CA 1
ATOM 863 C C . LYS A 1 105 ? 19.893 -7.276 -5.521 1.00 54.72 105 LYS A C 1
ATOM 865 O O . LYS A 1 105 ? 19.853 -6.540 -4.549 1.00 54.72 105 LYS A O 1
ATOM 870 N N . SER A 1 106 ? 18.786 -7.782 -6.035 1.00 63.72 106 SER A N 1
ATOM 871 C CA . SER A 1 106 ? 17.558 -7.781 -5.248 1.00 63.72 106 SER A CA 1
ATOM 872 C C . SER A 1 106 ? 17.664 -8.929 -4.244 1.00 63.72 106 SER A C 1
ATOM 874 O O . SER A 1 106 ? 18.057 -10.024 -4.649 1.00 63.72 106 SER A O 1
ATOM 876 N N . ASP A 1 107 ? 17.332 -8.705 -2.972 1.00 80.81 107 ASP A N 1
ATOM 877 C CA . ASP A 1 107 ? 17.245 -9.791 -1.977 1.00 80.81 107 ASP A CA 1
ATOM 878 C C . ASP A 1 107 ? 16.011 -10.668 -2.213 1.00 80.81 107 ASP A C 1
ATOM 880 O O . ASP A 1 107 ? 15.941 -11.797 -1.731 1.00 80.81 107 ASP A O 1
ATOM 884 N N . HIS A 1 108 ? 15.076 -10.164 -3.020 1.00 91.56 108 HIS A N 1
ATOM 885 C CA . HIS A 1 108 ? 13.817 -10.808 -3.356 1.00 91.56 108 HIS A CA 1
ATOM 886 C C . HIS A 1 108 ? 13.485 -10.695 -4.850 1.00 91.56 108 HIS A C 1
ATOM 888 O O . HIS A 1 108 ? 14.008 -9.831 -5.555 1.00 91.56 108 HIS A O 1
ATOM 894 N N . ARG A 1 109 ? 12.600 -11.555 -5.349 1.00 93.19 109 ARG A N 1
ATOM 895 C CA . ARG A 1 109 ? 12.163 -11.568 -6.747 1.00 93.19 109 ARG A CA 1
ATOM 896 C C . ARG A 1 109 ? 11.388 -10.297 -7.097 1.00 93.19 109 ARG A C 1
ATOM 898 O O . ARG A 1 109 ? 10.354 -10.006 -6.498 1.00 93.19 109 ARG A O 1
ATOM 905 N N . ASP A 1 110 ? 11.865 -9.579 -8.108 1.00 93.50 110 ASP A N 1
ATOM 906 C CA . ASP A 1 110 ? 11.252 -8.372 -8.664 1.00 93.50 110 ASP A CA 1
ATOM 907 C C . ASP A 1 110 ? 10.822 -8.644 -10.107 1.00 93.50 110 ASP A C 1
ATOM 909 O O . ASP A 1 110 ? 11.642 -8.635 -11.032 1.00 93.50 110 ASP A O 1
ATOM 913 N N . TYR A 1 111 ? 9.532 -8.917 -10.294 1.00 95.69 111 TYR A N 1
ATOM 914 C CA . TYR A 1 111 ? 8.961 -9.224 -11.605 1.00 95.69 111 TYR A CA 1
ATOM 915 C C . TYR A 1 111 ? 8.881 -7.979 -12.495 1.00 95.69 111 TYR A C 1
ATOM 917 O O . TYR A 1 111 ? 9.155 -8.057 -13.692 1.00 95.69 111 TYR A O 1
ATOM 925 N N . ILE A 1 112 ? 8.630 -6.806 -11.907 1.00 95.88 112 ILE A N 1
ATOM 926 C CA . ILE A 1 112 ? 8.509 -5.536 -12.637 1.00 95.88 112 ILE A CA 1
ATOM 927 C C . ILE A 1 112 ? 9.831 -5.136 -13.299 1.00 95.88 112 ILE A C 1
ATOM 929 O O . ILE A 1 112 ? 9.841 -4.609 -14.420 1.00 95.88 112 ILE A O 1
ATOM 933 N N . ASN A 1 113 ? 10.958 -5.381 -12.631 1.00 92.25 113 ASN A N 1
ATOM 934 C CA . ASN A 1 113 ? 12.296 -5.093 -13.151 1.00 92.25 113 ASN A CA 1
ATOM 935 C C . ASN A 1 113 ? 12.999 -6.318 -13.756 1.00 92.25 113 ASN A C 1
ATOM 937 O O . ASN A 1 113 ? 14.058 -6.148 -14.356 1.00 92.25 113 ASN A O 1
ATOM 941 N N . GLY A 1 114 ? 12.426 -7.519 -13.634 1.00 91.69 114 GLY A N 1
ATOM 942 C CA . GLY A 1 114 ? 13.008 -8.755 -14.162 1.00 91.69 114 GLY A CA 1
ATOM 943 C C . GLY A 1 114 ? 14.316 -9.145 -13.469 1.00 91.69 114 GLY A C 1
ATOM 944 O O . GLY A 1 114 ? 15.298 -9.449 -14.143 1.00 91.69 114 GLY A O 1
ATOM 945 N N . THR A 1 115 ? 14.364 -9.070 -12.134 1.00 89.94 115 THR A N 1
ATOM 946 C CA . THR A 1 115 ? 15.572 -9.385 -11.345 1.00 89.94 115 THR A CA 1
ATOM 947 C C . THR A 1 115 ? 15.267 -10.270 -10.133 1.00 89.94 115 THR A C 1
ATOM 949 O O . THR A 1 115 ? 14.129 -10.344 -9.671 1.00 89.94 115 THR A O 1
ATOM 952 N N . GLY A 1 116 ? 16.300 -10.905 -9.566 1.00 87.00 116 GLY A N 1
ATOM 953 C CA . GLY A 1 116 ? 16.169 -11.719 -8.350 1.00 87.00 116 GLY A CA 1
ATOM 954 C C . GLY A 1 116 ? 15.530 -13.085 -8.602 1.00 87.00 116 GLY A C 1
ATOM 955 O O . GLY A 1 116 ? 14.746 -13.559 -7.787 1.00 87.00 116 GLY A O 1
ATOM 956 N N . ASP A 1 117 ? 15.824 -13.695 -9.750 1.00 85.75 117 ASP A N 1
ATOM 957 C CA . ASP A 1 117 ? 15.145 -14.900 -10.223 1.00 85.75 117 ASP A CA 1
ATOM 958 C C . ASP A 1 117 ? 15.273 -16.121 -9.308 1.00 85.75 117 ASP A C 1
ATOM 960 O O . ASP A 1 117 ? 14.392 -16.976 -9.294 1.00 85.75 117 ASP A O 1
ATOM 964 N N . ASP A 1 118 ? 16.344 -16.163 -8.522 1.00 86.88 118 ASP A N 1
ATOM 965 C CA . ASP A 1 118 ? 16.694 -17.202 -7.558 1.00 86.88 118 ASP A CA 1
ATOM 966 C C . ASP A 1 118 ? 16.300 -16.850 -6.111 1.00 86.88 118 ASP A C 1
ATOM 968 O O . ASP A 1 118 ? 16.736 -17.517 -5.170 1.00 86.88 118 ASP A O 1
ATOM 972 N N . LYS A 1 119 ? 15.536 -15.772 -5.904 1.00 89.06 119 LYS A N 1
ATOM 973 C CA . LYS A 1 119 ? 15.233 -15.223 -4.576 1.00 89.06 119 LYS A CA 1
ATOM 974 C C . LYS A 1 119 ? 13.796 -15.478 -4.137 1.00 89.06 119 LYS A C 1
ATOM 976 O O . LYS A 1 119 ? 12.909 -15.727 -4.950 1.00 89.06 119 LYS A O 1
ATOM 981 N N . GLY A 1 120 ? 13.569 -15.387 -2.825 1.00 91.69 120 GLY A N 1
ATOM 982 C CA . GLY A 1 120 ? 12.227 -15.416 -2.243 1.00 91.69 120 GLY A CA 1
ATOM 983 C C . GLY A 1 120 ? 11.382 -14.218 -2.683 1.00 91.69 120 GLY A C 1
ATOM 984 O O . GLY A 1 120 ? 11.891 -13.264 -3.266 1.00 91.69 120 GLY A O 1
ATOM 985 N N . LEU A 1 121 ? 10.083 -14.245 -2.397 1.00 94.44 121 LEU A N 1
ATOM 986 C CA . LEU A 1 121 ? 9.205 -13.107 -2.673 1.00 94.44 121 LEU A CA 1
ATOM 987 C C . LEU A 1 121 ? 9.392 -12.015 -1.614 1.00 94.44 121 LEU A C 1
ATOM 989 O O . LEU A 1 121 ? 9.521 -12.355 -0.436 1.00 94.44 121 LEU A O 1
ATOM 993 N N . PRO A 1 122 ? 9.347 -10.727 -1.996 1.00 94.69 122 PRO A N 1
ATOM 994 C CA . PRO A 1 122 ? 9.230 -9.663 -1.011 1.00 94.69 122 PRO A CA 1
ATOM 995 C C . PRO A 1 122 ? 7.840 -9.759 -0.371 1.00 94.69 122 PRO A C 1
ATOM 997 O O . PRO A 1 122 ? 6.945 -10.429 -0.902 1.00 94.69 122 PRO A O 1
ATOM 1000 N N . ALA A 1 123 ? 7.625 -9.080 0.748 1.00 94.19 123 ALA A N 1
ATOM 1001 C CA . ALA A 1 123 ? 6.348 -9.118 1.433 1.00 94.19 123 ALA A CA 1
ATOM 1002 C C . ALA A 1 123 ? 5.871 -7.748 1.915 1.00 94.19 123 ALA A C 1
ATOM 1004 O O . ALA A 1 123 ? 6.636 -6.938 2.435 1.00 94.19 123 ALA A O 1
ATOM 1005 N N . LEU A 1 124 ? 4.567 -7.531 1.758 1.00 93.19 124 LEU A N 1
ATOM 1006 C CA . LEU A 1 124 ? 3.840 -6.346 2.193 1.00 93.19 124 LEU A CA 1
ATOM 1007 C C . LEU A 1 124 ? 3.290 -6.574 3.601 1.00 93.19 124 LEU A C 1
ATOM 1009 O O . LEU A 1 124 ? 2.587 -7.558 3.837 1.00 93.19 124 LEU A O 1
ATOM 1013 N N . GLN A 1 125 ? 3.577 -5.667 4.527 1.00 92.94 125 GLN A N 1
ATOM 1014 C CA . GLN A 1 125 ? 3.008 -5.723 5.867 1.00 92.94 125 GLN A CA 1
ATOM 1015 C C . GLN A 1 125 ? 1.519 -5.336 5.855 1.00 92.94 125 GLN A C 1
ATOM 1017 O O . GLN A 1 125 ? 1.109 -4.431 5.128 1.00 92.94 125 GLN A O 1
ATOM 1022 N N . SER A 1 126 ? 0.716 -5.963 6.720 1.00 93.69 126 SER A N 1
ATOM 1023 C CA . SER A 1 126 ? -0.657 -5.553 7.047 1.00 93.69 126 SER A CA 1
ATOM 1024 C C . SER A 1 126 ? -0.682 -4.204 7.786 1.00 93.69 126 SER A C 1
ATOM 1026 O O . SER A 1 126 ? -0.810 -4.114 9.012 1.00 93.69 126 SER A O 1
ATOM 1028 N N . ILE A 1 127 ? -0.532 -3.123 7.025 1.00 92.69 127 ILE A N 1
ATOM 1029 C CA . ILE A 1 127 ? -0.377 -1.762 7.537 1.00 92.69 127 ILE A CA 1
ATOM 1030 C C . ILE A 1 127 ? -1.241 -0.774 6.753 1.00 92.69 127 ILE A C 1
ATOM 1032 O O . ILE A 1 127 ? -1.431 -0.915 5.548 1.00 92.69 127 ILE A O 1
ATOM 1036 N N . THR A 1 128 ? -1.757 0.239 7.444 1.00 92.25 128 THR A N 1
ATOM 1037 C CA . THR A 1 128 ? -2.342 1.439 6.832 1.00 92.25 128 THR A CA 1
ATOM 1038 C C . THR A 1 128 ? -1.557 2.670 7.285 1.00 92.25 128 THR A C 1
ATOM 1040 O O . THR A 1 128 ? -0.595 2.558 8.048 1.00 92.25 128 THR A O 1
ATOM 1043 N N . MET A 1 129 ? -1.931 3.849 6.799 1.00 89.50 129 MET A N 1
ATOM 1044 C CA . MET A 1 129 ? -1.328 5.110 7.216 1.00 89.50 129 MET A CA 1
ATOM 1045 C C . MET A 1 129 ? -2.367 6.151 7.617 1.00 89.50 129 MET A C 1
ATOM 1047 O O . MET A 1 129 ? -3.521 6.081 7.181 1.00 89.50 129 MET A O 1
ATOM 1051 N N . GLY A 1 130 ? -1.942 7.130 8.414 1.00 86.38 130 GLY A N 1
ATOM 1052 C CA . GLY A 1 130 ? -2.744 8.305 8.747 1.00 86.38 130 GLY A CA 1
ATOM 1053 C C . GLY A 1 130 ? -3.304 8.993 7.497 1.00 86.38 130 GLY A C 1
ATOM 1054 O O . GLY A 1 130 ? -2.632 9.103 6.467 1.00 86.38 130 GLY A O 1
ATOM 1055 N N . GLY A 1 131 ? -4.554 9.443 7.587 1.00 84.44 131 GLY A N 1
ATOM 1056 C CA . GLY A 1 131 ? -5.297 10.115 6.518 1.00 84.44 131 GLY A CA 1
ATOM 1057 C C . GLY A 1 131 ? -6.106 9.181 5.617 1.00 84.44 131 GLY A C 1
ATOM 1058 O O . GLY A 1 131 ? -7.000 9.648 4.909 1.00 84.44 131 GLY A O 1
ATOM 1059 N N . ASN A 1 132 ? -5.854 7.869 5.658 1.00 91.88 132 ASN A N 1
ATOM 1060 C CA . ASN A 1 132 ? -6.603 6.906 4.852 1.00 91.88 132 ASN A CA 1
ATOM 1061 C C . ASN A 1 132 ? -8.028 6.699 5.364 1.00 91.88 132 ASN A C 1
ATOM 1063 O O . ASN A 1 132 ? -8.330 6.891 6.540 1.00 91.88 132 ASN A O 1
ATOM 1067 N N . VAL A 1 133 ? -8.919 6.283 4.469 1.00 92.19 133 VAL A N 1
ATOM 1068 C CA . VAL A 1 133 ? -10.273 5.856 4.831 1.00 92.19 133 VAL A CA 1
ATOM 1069 C C . VAL A 1 133 ? -10.269 4.342 5.008 1.00 92.19 133 VAL A C 1
ATOM 1071 O O . VAL A 1 133 ? -9.575 3.626 4.296 1.00 92.19 133 VAL A O 1
ATOM 1074 N N . VAL A 1 134 ? -11.055 3.847 5.953 1.00 94.88 134 VAL A N 1
ATOM 1075 C CA . VAL A 1 134 ? -11.306 2.422 6.172 1.00 94.88 134 VAL A CA 1
ATOM 1076 C C . VAL A 1 134 ? -12.804 2.187 6.280 1.00 94.88 134 VAL A C 1
ATOM 1078 O O . VAL A 1 134 ? -13.556 3.067 6.708 1.00 94.88 134 VAL A O 1
ATOM 1081 N N . LYS A 1 135 ? -13.252 0.995 5.892 1.00 95.00 135 LYS A N 1
ATOM 1082 C CA . LYS A 1 135 ? -14.642 0.568 6.046 1.00 95.00 135 LYS A CA 1
ATOM 1083 C C . LYS A 1 135 ? -14.742 -0.363 7.242 1.00 95.00 135 LYS A C 1
ATOM 1085 O O . LYS A 1 135 ? -14.142 -1.431 7.245 1.00 95.00 135 LYS A O 1
ATOM 1090 N N . VAL A 1 136 ? -15.497 0.054 8.242 1.00 94.31 136 VAL A N 1
ATOM 1091 C CA . VAL A 1 136 ? -15.855 -0.728 9.420 1.00 94.31 136 VAL A CA 1
ATOM 1092 C C . VAL A 1 136 ? -16.892 -1.769 9.019 1.00 94.31 136 VAL A C 1
ATOM 1094 O O . VAL A 1 136 ? -17.923 -1.424 8.442 1.00 94.31 136 VAL A O 1
ATOM 1097 N N . ILE A 1 137 ? -16.612 -3.034 9.324 1.00 93.50 137 ILE A N 1
ATOM 1098 C CA . ILE A 1 137 ? -17.479 -4.170 8.964 1.00 93.50 137 ILE A CA 1
ATOM 1099 C C . ILE A 1 137 ? -17.944 -4.989 10.171 1.00 93.50 137 ILE A C 1
ATOM 1101 O O . ILE A 1 137 ? -18.745 -5.905 10.013 1.00 93.50 137 ILE A O 1
ATOM 1105 N N . GLY A 1 138 ? -17.446 -4.673 11.364 1.00 84.00 138 GLY A N 1
ATOM 1106 C CA . GLY A 1 138 ? -17.788 -5.368 12.598 1.00 84.00 138 GLY A CA 1
ATOM 1107 C C . GLY A 1 138 ? -17.822 -4.422 13.791 1.00 84.00 138 GLY A C 1
ATOM 1108 O O . GLY A 1 138 ? -17.416 -3.260 13.702 1.00 84.00 138 GLY A O 1
ATOM 1109 N N . ASP A 1 139 ? -18.318 -4.937 14.912 1.00 77.81 139 ASP A N 1
ATOM 1110 C CA . ASP A 1 139 ? -18.419 -4.184 16.156 1.00 77.81 139 ASP A CA 1
ATOM 1111 C C . ASP A 1 139 ? -17.048 -3.956 16.811 1.00 77.81 139 ASP A C 1
ATOM 1113 O O . ASP A 1 139 ? -16.068 -4.671 16.577 1.00 77.81 139 ASP A O 1
ATOM 1117 N N . ILE A 1 140 ? -16.995 -2.944 17.678 1.00 77.19 140 ILE A N 1
ATOM 1118 C CA . ILE A 1 140 ? -15.842 -2.684 18.540 1.00 77.19 140 ILE A CA 1
ATOM 1119 C C . ILE A 1 140 ? -15.650 -3.878 19.489 1.00 77.19 140 ILE A C 1
ATOM 1121 O O . ILE A 1 140 ? -16.537 -4.199 20.281 1.00 77.19 140 ILE A O 1
ATOM 1125 N N . THR A 1 141 ? -14.477 -4.510 19.441 1.00 80.50 141 THR A N 1
ATOM 1126 C CA . THR A 1 141 ? -14.064 -5.578 20.361 1.00 80.50 141 THR A CA 1
ATOM 1127 C C . THR A 1 141 ? -12.923 -5.075 21.244 1.00 80.50 141 THR A C 1
ATOM 1129 O O . THR A 1 141 ? -11.768 -5.023 20.819 1.00 80.50 141 THR A O 1
ATOM 1132 N N . GLY A 1 142 ? -13.241 -4.693 22.484 1.00 86.75 142 GLY A N 1
ATOM 1133 C CA . GLY A 1 142 ? -12.294 -3.985 23.351 1.00 86.75 142 GLY A CA 1
ATOM 1134 C C . GLY A 1 142 ? -11.956 -2.617 22.759 1.00 86.75 142 GLY A C 1
ATOM 1135 O O . GLY A 1 142 ? -12.863 -1.854 22.448 1.00 86.75 142 GLY A O 1
ATOM 1136 N N . ASP A 1 143 ? -10.672 -2.344 22.537 1.00 90.12 143 ASP A N 1
ATOM 1137 C CA . ASP A 1 143 ? -10.202 -1.103 21.906 1.00 90.12 143 ASP A CA 1
ATOM 1138 C C . ASP A 1 143 ? -9.988 -1.233 20.392 1.00 90.12 143 ASP A C 1
ATOM 1140 O O . ASP A 1 143 ? -9.330 -0.400 19.779 1.00 90.12 143 ASP A O 1
ATOM 1144 N N . TRP A 1 144 ? -10.517 -2.284 19.763 1.00 92.56 144 TRP A N 1
ATOM 1145 C CA . TRP A 1 144 ? -10.261 -2.596 18.359 1.00 92.56 144 TRP A CA 1
ATOM 1146 C C . TRP A 1 144 ? -11.538 -2.578 17.526 1.00 92.56 144 TRP A C 1
ATOM 1148 O O . TRP A 1 144 ? -12.569 -3.101 17.936 1.00 92.56 144 TRP A O 1
ATOM 1158 N N . VAL A 1 145 ? -11.451 -2.029 16.319 1.00 92.88 145 VAL A N 1
ATOM 1159 C CA . VAL A 1 145 ? -12.530 -1.977 15.329 1.00 92.88 145 VAL A CA 1
ATOM 1160 C C . VAL A 1 145 ? -12.151 -2.831 14.133 1.00 92.88 145 VAL A C 1
ATOM 1162 O O . VAL A 1 145 ? -11.061 -2.670 13.581 1.00 92.88 145 VAL A O 1
ATOM 1165 N N . GLN A 1 146 ? -13.055 -3.719 13.721 1.00 94.94 146 GLN A N 1
ATOM 1166 C CA . GLN A 1 146 ? -12.833 -4.561 12.553 1.00 94.94 146 GLN A CA 1
ATOM 1167 C C . GLN A 1 146 ? -13.103 -3.794 11.255 1.00 94.94 146 GLN A C 1
ATOM 1169 O O . GLN A 1 146 ? -14.165 -3.190 11.080 1.00 94.94 146 GLN A O 1
ATOM 1174 N N . VAL A 1 147 ? -12.153 -3.857 10.329 1.00 95.69 147 VAL A N 1
ATOM 1175 C CA . VAL A 1 147 ? -12.173 -3.169 9.041 1.00 95.69 147 VAL A CA 1
ATOM 1176 C C . VAL A 1 147 ? -11.956 -4.131 7.879 1.00 95.69 147 VAL A C 1
ATOM 1178 O O . VAL A 1 147 ? -11.300 -5.167 8.009 1.00 95.69 147 VAL A O 1
ATOM 1181 N N . GLU A 1 148 ? -12.518 -3.769 6.730 1.00 96.56 148 GLU A N 1
ATOM 1182 C CA . GLU A 1 148 ? -12.325 -4.486 5.472 1.00 96.56 148 GLU A CA 1
ATOM 1183 C C . GLU A 1 148 ? -10.896 -4.305 4.944 1.00 96.56 148 GLU A C 1
ATOM 1185 O O . GLU A 1 148 ? -10.322 -3.217 5.014 1.00 96.56 148 GLU A O 1
ATOM 1190 N N . THR A 1 149 ? -10.349 -5.380 4.387 1.00 97.44 149 THR A N 1
ATOM 1191 C CA . THR A 1 149 ? -9.058 -5.433 3.696 1.00 97.44 149 THR A CA 1
ATOM 1192 C C . THR A 1 149 ? -9.213 -6.274 2.436 1.00 97.44 149 THR A C 1
ATOM 1194 O O . THR A 1 149 ? -10.151 -7.067 2.304 1.00 97.44 149 THR A O 1
ATOM 1197 N N . LEU A 1 150 ? -8.271 -6.129 1.512 1.00 97.56 150 LEU A N 1
ATOM 1198 C CA . LEU A 1 150 ? -8.082 -7.122 0.465 1.00 97.56 150 LEU A CA 1
ATOM 1199 C C . LEU A 1 150 ? -7.505 -8.408 1.078 1.00 97.56 150 LEU A C 1
ATOM 1201 O O . LEU A 1 150 ? -6.660 -8.354 1.972 1.00 97.56 150 LEU A O 1
ATOM 1205 N N . ASP A 1 151 ? -7.954 -9.561 0.582 1.00 95.88 151 ASP A N 1
ATOM 1206 C CA . ASP A 1 151 ? -7.477 -10.877 1.012 1.00 95.88 151 ASP A CA 1
ATOM 1207 C C . ASP A 1 151 ? -6.206 -11.257 0.243 1.00 95.88 151 ASP A C 1
ATOM 1209 O O . ASP A 1 151 ? -6.254 -11.663 -0.917 1.00 95.88 151 ASP A O 1
ATOM 1213 N N . GLY A 1 152 ? -5.059 -11.132 0.903 1.00 95.19 152 GLY A N 1
ATOM 1214 C CA . GLY A 1 152 ? -3.743 -11.408 0.335 1.00 95.19 152 GLY A CA 1
ATOM 1215 C C . GLY A 1 152 ? -3.446 -12.890 0.105 1.00 95.19 152 GLY A C 1
ATOM 1216 O O . GLY A 1 152 ? -2.404 -13.203 -0.462 1.00 95.19 152 GLY A O 1
ATOM 1217 N N . ASN A 1 153 ? -4.323 -13.810 0.531 1.00 94.94 153 ASN A N 1
ATOM 1218 C CA . ASN A 1 153 ? -4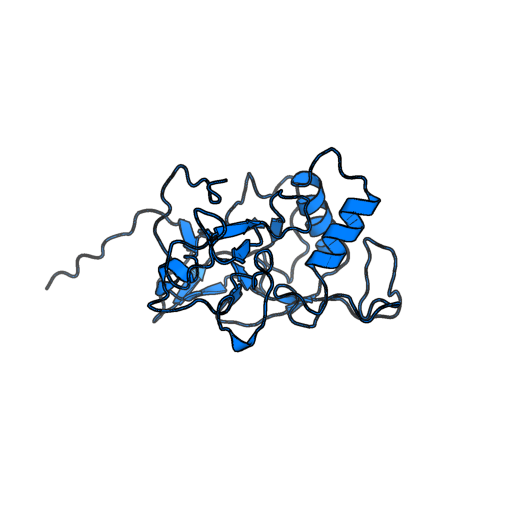.214 -15.225 0.151 1.00 94.94 153 ASN A CA 1
ATOM 1219 C C . ASN A 1 153 ? -4.828 -15.505 -1.229 1.00 94.94 153 ASN A C 1
ATOM 1221 O O . ASN A 1 153 ? -4.704 -16.617 -1.745 1.00 94.94 153 ASN A O 1
ATOM 1225 N N . LYS A 1 154 ? -5.519 -14.522 -1.814 1.00 96.00 154 LYS A N 1
ATOM 1226 C CA . LYS A 1 154 ? -6.103 -14.601 -3.153 1.00 96.00 154 LYS A CA 1
ATOM 1227 C C . LYS A 1 154 ? -5.264 -13.789 -4.141 1.00 96.00 154 LYS A C 1
ATOM 1229 O O . LYS A 1 154 ? -4.501 -12.910 -3.727 1.00 96.00 154 LYS A O 1
ATOM 1234 N N . PRO A 1 155 ? -5.396 -14.061 -5.452 1.00 96.81 155 PRO A N 1
ATOM 1235 C CA . PRO A 1 155 ? -4.912 -13.138 -6.469 1.00 96.81 155 PRO A CA 1
ATOM 1236 C C . PRO A 1 155 ? -5.485 -11.730 -6.238 1.00 96.81 155 PRO A C 1
ATOM 1238 O O . PRO A 1 155 ? -6.605 -11.616 -5.721 1.00 96.81 155 PRO A O 1
ATOM 1241 N N . PRO A 1 156 ? -4.761 -10.665 -6.622 1.00 97.62 156 PRO A N 1
ATOM 1242 C CA . PRO A 1 156 ? -5.326 -9.327 -6.575 1.00 97.62 156 PRO A CA 1
ATOM 1243 C C . PRO A 1 156 ? -6.583 -9.245 -7.451 1.00 97.62 156 PRO A C 1
ATOM 1245 O O . PRO A 1 156 ? -6.686 -9.958 -8.455 1.00 97.62 156 PRO A O 1
ATOM 1248 N N . PRO A 1 157 ? -7.535 -8.365 -7.107 1.00 97.31 157 PRO A N 1
ATOM 1249 C CA . PRO A 1 157 ? -8.637 -8.051 -8.006 1.00 97.31 157 PRO A CA 1
ATOM 1250 C C . PRO A 1 157 ? -8.108 -7.437 -9.309 1.00 97.31 157 PRO A C 1
ATOM 1252 O O . PRO A 1 157 ? -6.996 -6.905 -9.362 1.00 97.31 157 PRO A O 1
ATOM 1255 N N . ALA A 1 158 ? -8.927 -7.449 -10.359 1.00 95.75 158 ALA A N 1
ATOM 1256 C CA . ALA A 1 158 ? -8.608 -6.663 -11.540 1.00 95.75 158 ALA A CA 1
ATOM 1257 C C . ALA A 1 158 ? -8.626 -5.166 -11.189 1.00 95.75 158 ALA A C 1
ATOM 1259 O O . ALA A 1 158 ? -9.481 -4.695 -10.437 1.00 95.75 158 ALA A O 1
ATOM 1260 N N . PHE A 1 159 ? -7.705 -4.400 -11.774 1.00 93.31 159 PHE A N 1
ATOM 1261 C CA . PHE A 1 159 ? -7.598 -2.954 -11.550 1.00 93.31 159 PHE A CA 1
ATOM 1262 C C . PHE A 1 159 ? -8.898 -2.191 -11.877 1.00 93.31 159 PHE A C 1
ATOM 1264 O O . PHE A 1 159 ? -9.256 -1.226 -11.200 1.00 93.31 159 PHE A O 1
ATOM 1271 N N . ALA A 1 160 ? -9.627 -2.631 -12.906 1.00 92.94 160 ALA A N 1
ATOM 1272 C CA . ALA A 1 160 ? -10.907 -2.035 -13.283 1.00 92.94 160 ALA A CA 1
ATOM 1273 C C . ALA A 1 160 ? -11.981 -2.203 -12.191 1.00 92.94 160 ALA A C 1
ATOM 1275 O O . ALA A 1 160 ? -12.821 -1.321 -12.022 1.00 92.94 160 ALA A O 1
ATOM 1276 N N . ASP A 1 161 ? -11.916 -3.295 -11.426 1.00 95.19 161 ASP A N 1
ATOM 1277 C CA . ASP A 1 161 ? -12.895 -3.617 -10.388 1.00 95.19 161 ASP A CA 1
ATOM 1278 C C . ASP A 1 161 ? -12.532 -2.970 -9.048 1.00 95.19 161 ASP A C 1
ATOM 1280 O O . ASP A 1 161 ? -13.411 -2.553 -8.294 1.00 95.19 161 ASP A O 1
ATOM 1284 N N . CYS A 1 162 ? -11.236 -2.847 -8.748 1.00 95.81 162 CYS A N 1
ATOM 1285 C CA . CYS A 1 162 ? -10.743 -2.284 -7.497 1.00 95.81 162 CYS A CA 1
ATOM 1286 C C . CYS A 1 162 ? -9.574 -1.327 -7.753 1.00 95.81 162 CYS A C 1
ATOM 1288 O O . CYS A 1 162 ? -8.492 -1.732 -8.168 1.00 95.81 162 CYS A O 1
ATOM 1290 N N . ASN A 1 163 ? -9.801 -0.041 -7.493 1.00 93.81 163 ASN A N 1
ATOM 1291 C CA . ASN A 1 163 ? -8.791 1.014 -7.545 1.00 93.81 163 ASN A CA 1
ATOM 1292 C C . ASN A 1 163 ? -9.143 2.127 -6.540 1.00 93.81 163 ASN A C 1
ATOM 1294 O O . ASN A 1 163 ? -10.080 1.993 -5.747 1.00 93.81 163 ASN A O 1
ATOM 1298 N N . ARG A 1 164 ? -8.378 3.224 -6.528 1.00 90.88 164 ARG A N 1
ATOM 1299 C CA . ARG A 1 164 ? -8.545 4.298 -5.535 1.00 90.88 164 ARG A CA 1
ATOM 1300 C C . ARG A 1 164 ? -9.842 5.086 -5.695 1.00 90.88 164 ARG A C 1
ATOM 1302 O O . ARG A 1 164 ? -10.302 5.650 -4.701 1.00 90.88 164 ARG A O 1
ATOM 1309 N N . GLU A 1 165 ? -10.406 5.131 -6.897 1.00 88.25 165 GLU A N 1
ATOM 1310 C CA . GLU A 1 165 ? -11.653 5.848 -7.180 1.00 88.25 165 GLU A CA 1
ATOM 1311 C C . GLU A 1 165 ? -12.866 5.030 -6.731 1.00 88.25 165 GLU A C 1
ATOM 1313 O O . GLU A 1 165 ? -13.791 5.563 -6.121 1.00 88.25 165 GLU A O 1
ATOM 1318 N N . THR A 1 166 ? -12.845 3.717 -6.979 1.00 90.38 166 THR A N 1
ATOM 1319 C CA . THR A 1 166 ? -13.972 2.827 -6.660 1.00 90.38 166 THR A CA 1
ATOM 1320 C C . THR A 1 166 ? -13.929 2.293 -5.229 1.00 90.38 166 THR A C 1
ATOM 1322 O O . THR A 1 166 ? -14.969 2.169 -4.584 1.00 90.38 166 THR A O 1
ATOM 1325 N N . HIS A 1 167 ? -12.732 2.009 -4.710 1.00 94.38 167 HIS A N 1
ATOM 1326 C CA . HIS A 1 167 ? -12.513 1.387 -3.403 1.00 94.38 167 HIS A CA 1
ATOM 1327 C C . HIS A 1 167 ? -11.455 2.151 -2.590 1.00 94.38 167 HIS A C 1
ATOM 1329 O O . HIS A 1 167 ? -10.430 1.587 -2.190 1.00 94.38 167 HIS A O 1
ATOM 1335 N N . PRO A 1 168 ? -11.694 3.440 -2.277 1.00 92.25 168 PRO A N 1
ATOM 1336 C CA . PRO A 1 168 ? -10.738 4.286 -1.563 1.00 92.25 168 PRO A CA 1
ATOM 1337 C C . PRO A 1 168 ? -10.370 3.782 -0.163 1.00 92.25 168 PRO A C 1
ATOM 1339 O O . PRO A 1 168 ? -9.377 4.221 0.409 1.00 92.25 168 PRO A O 1
ATOM 1342 N N . TRP A 1 169 ? -11.172 2.877 0.403 1.00 94.44 169 TRP A N 1
ATOM 1343 C CA . TRP A 1 169 ? -10.906 2.263 1.699 1.00 94.44 169 TRP A CA 1
ATOM 1344 C C . TRP A 1 169 ? -10.052 0.989 1.632 1.00 94.44 169 TRP A C 1
ATOM 1346 O O . TRP A 1 169 ? -9.588 0.527 2.673 1.00 94.44 169 TRP A O 1
ATOM 1356 N N . LEU A 1 170 ? -9.852 0.430 0.432 1.00 96.44 170 LEU A N 1
ATOM 1357 C CA . LEU A 1 170 ? -8.974 -0.718 0.167 1.00 96.44 170 LEU A CA 1
ATOM 1358 C C . LEU A 1 170 ? -7.672 -0.301 -0.511 1.00 96.44 170 LEU A C 1
ATOM 1360 O O . LEU A 1 170 ? -6.687 -1.027 -0.434 1.00 96.44 170 LEU A O 1
ATOM 1364 N N . ILE A 1 171 ? -7.662 0.851 -1.181 1.00 96.00 171 ILE A N 1
ATOM 1365 C CA . ILE A 1 171 ? -6.490 1.402 -1.856 1.00 96.00 171 ILE A CA 1
ATOM 1366 C C . ILE A 1 171 ? -6.081 2.665 -1.118 1.00 96.00 171 ILE A C 1
ATOM 1368 O O . ILE A 1 171 ? -6.744 3.697 -1.183 1.00 96.00 171 ILE A O 1
ATOM 1372 N N . HIS A 1 172 ? -5.007 2.555 -0.357 1.00 93.50 172 HIS A N 1
ATOM 1373 C CA . HIS A 1 172 ? -4.522 3.587 0.543 1.00 93.50 172 HIS A CA 1
ATOM 1374 C C . HIS A 1 172 ? -3.436 4.414 -0.122 1.00 93.50 172 HIS A C 1
ATOM 1376 O O . HIS A 1 172 ? -2.852 4.020 -1.126 1.00 93.50 172 HIS A O 1
ATOM 1382 N N . ILE A 1 173 ? -3.181 5.589 0.433 1.00 89.06 173 ILE A N 1
ATOM 1383 C CA . ILE A 1 173 ? -2.120 6.489 0.004 1.00 89.06 173 ILE A CA 1
ATOM 1384 C C . ILE A 1 173 ? -1.053 6.476 1.083 1.00 89.06 173 ILE A C 1
ATOM 1386 O O . ILE A 1 173 ? -1.356 6.566 2.276 1.00 89.06 173 ILE A O 1
ATOM 1390 N N . ALA A 1 174 ? 0.200 6.360 0.658 1.00 86.75 174 ALA A N 1
ATOM 1391 C CA . ALA A 1 174 ? 1.311 6.484 1.573 1.00 86.75 174 ALA A CA 1
ATOM 1392 C C . ALA A 1 174 ? 1.604 7.941 1.902 1.00 86.75 174 ALA A C 1
ATOM 1394 O O . ALA A 1 174 ? 1.745 8.785 1.009 1.00 86.75 174 ALA A O 1
ATOM 1395 N N . THR A 1 175 ? 1.729 8.197 3.196 1.00 81.69 175 THR A N 1
ATOM 1396 C CA . THR A 1 175 ? 1.899 9.515 3.786 1.00 81.69 175 THR A CA 1
ATOM 1397 C C . THR A 1 175 ? 3.083 9.516 4.745 1.00 81.69 175 THR A C 1
ATOM 1399 O O . THR A 1 175 ? 3.333 8.539 5.455 1.00 81.69 175 THR A O 1
ATOM 1402 N N . ASN A 1 176 ? 3.823 10.621 4.750 1.00 76.75 176 ASN A N 1
ATOM 1403 C CA . ASN A 1 176 ? 4.874 10.894 5.724 1.00 76.75 176 ASN A CA 1
ATOM 1404 C C . ASN A 1 176 ? 4.448 12.048 6.629 1.00 76.75 176 ASN A C 1
ATOM 1406 O O . ASN A 1 176 ? 3.853 13.018 6.154 1.00 76.75 176 ASN A O 1
ATOM 1410 N N . SER A 1 177 ? 4.818 11.970 7.905 1.00 69.94 177 SER A N 1
ATOM 1411 C CA . SER A 1 177 ? 4.724 13.093 8.835 1.00 69.94 177 SER A CA 1
ATOM 1412 C C . SER A 1 177 ? 5.980 13.949 8.737 1.00 69.94 177 SER A C 1
ATOM 1414 O O . SER A 1 177 ? 7.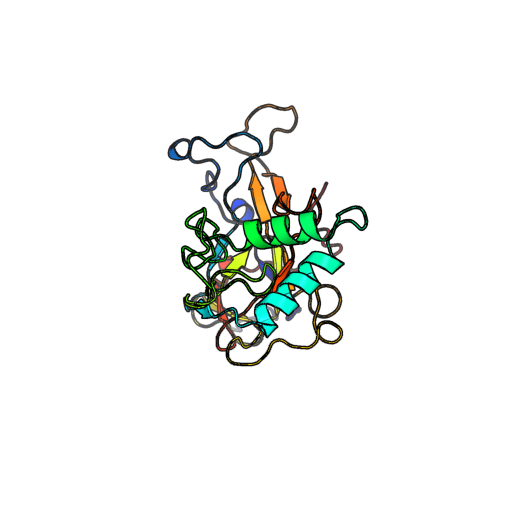057 13.553 9.192 1.00 69.94 177 SER A O 1
ATOM 1416 N N . THR A 1 178 ? 5.850 15.138 8.163 1.00 63.62 178 THR A N 1
ATOM 1417 C CA . THR A 1 178 ? 6.929 16.133 8.093 1.00 63.62 178 THR A CA 1
ATOM 1418 C C . THR A 1 178 ? 6.638 17.312 9.023 1.00 63.62 178 THR A C 1
ATOM 1420 O O . THR A 1 178 ? 5.477 17.712 9.151 1.00 63.62 178 THR A O 1
ATOM 1423 N N . PRO A 1 179 ? 7.651 17.885 9.693 1.00 57.72 179 PRO A N 1
ATOM 1424 C CA . PRO A 1 179 ? 7.466 19.104 10.474 1.00 57.72 179 PRO A CA 1
ATOM 1425 C C . PRO A 1 179 ? 6.932 20.230 9.588 1.00 57.72 179 PRO A C 1
ATOM 1427 O O . PRO A 1 179 ? 7.384 20.400 8.461 1.00 57.72 179 PRO A O 1
ATOM 1430 N N . PHE A 1 180 ? 5.985 21.024 10.091 1.00 56.62 180 PHE A N 1
ATOM 1431 C CA . PHE A 1 180 ? 5.569 22.245 9.405 1.00 56.62 180 PHE A CA 1
ATOM 1432 C C . PHE A 1 180 ? 6.319 23.451 9.970 1.00 56.62 180 PHE A C 1
ATOM 1434 O O . PHE A 1 180 ? 6.364 23.656 11.188 1.00 56.62 180 PHE A O 1
ATOM 1441 N N . GLY A 1 181 ? 6.854 24.274 9.072 1.00 49.34 181 GLY A N 1
ATOM 1442 C CA . GLY A 1 181 ? 7.270 25.639 9.355 1.00 49.34 181 GLY A CA 1
ATOM 1443 C C . GLY A 1 181 ? 6.488 26.584 8.455 1.00 49.34 181 GLY A C 1
ATOM 1444 O O . GLY A 1 181 ? 6.763 26.637 7.261 1.00 49.34 181 GLY A O 1
ATOM 1445 N N . TYR A 1 182 ? 5.526 27.323 9.014 1.00 41.06 182 TYR A N 1
ATOM 1446 C CA . TYR A 1 182 ? 4.695 28.288 8.273 1.00 41.06 182 TYR A CA 1
ATOM 1447 C C . TYR A 1 182 ? 5.540 29.348 7.534 1.00 41.06 182 TYR A C 1
ATOM 1449 O O . TYR A 1 182 ? 5.133 29.820 6.482 1.00 41.06 182 TYR A O 1
ATOM 1457 N N . ASP A 1 183 ? 6.761 29.618 8.015 1.00 46.62 183 ASP A N 1
ATOM 1458 C CA . ASP A 1 183 ? 7.682 30.624 7.467 1.00 46.62 183 ASP A CA 1
ATOM 1459 C C . ASP A 1 183 ? 9.120 30.089 7.270 1.00 46.62 183 ASP A C 1
ATOM 1461 O O . ASP A 1 183 ? 10.095 30.826 7.412 1.00 46.62 183 ASP A O 1
ATOM 1465 N N . GLY A 1 184 ? 9.291 28.784 7.012 1.00 46.41 184 GLY A N 1
ATOM 1466 C CA . GLY A 1 184 ? 10.629 28.174 6.888 1.00 46.41 184 GLY A CA 1
ATOM 1467 C C . GLY A 1 184 ? 11.397 28.052 8.215 1.00 46.41 184 GLY A C 1
ATOM 1468 O O . GLY A 1 184 ? 12.613 27.875 8.218 1.00 46.41 184 GLY A O 1
ATOM 1469 N N . LEU A 1 185 ? 10.692 28.149 9.346 1.00 46.50 185 LEU A N 1
ATOM 1470 C CA . LEU A 1 185 ? 11.232 27.941 10.688 1.00 46.50 185 LEU A CA 1
ATOM 1471 C C . LEU A 1 185 ? 10.657 26.664 11.301 1.00 46.50 185 LEU A C 1
ATOM 1473 O O . LEU A 1 185 ? 9.441 26.476 11.334 1.00 46.50 185 LEU A O 1
ATOM 1477 N N . TRP A 1 186 ? 11.540 25.816 11.824 1.00 49.75 186 TRP A N 1
ATOM 1478 C CA . TRP A 1 186 ? 11.192 24.592 12.538 1.00 49.75 186 TRP A CA 1
ATOM 1479 C C . TRP A 1 186 ? 10.247 24.880 13.704 1.00 49.75 186 TRP A C 1
ATOM 1481 O O . TRP A 1 186 ? 10.595 25.620 14.629 1.00 49.75 186 TRP A O 1
ATOM 1491 N N . THR A 1 187 ? 9.078 24.240 13.717 1.00 48.97 187 THR A N 1
ATOM 1492 C CA . THR A 1 187 ? 8.219 24.228 14.904 1.00 48.97 187 THR A CA 1
ATOM 1493 C C . THR A 1 187 ? 8.258 22.845 15.545 1.00 48.97 187 THR A C 1
ATOM 1495 O O . THR A 1 187 ? 8.131 21.825 14.878 1.00 48.97 187 THR A O 1
ATOM 1498 N N . LYS A 1 188 ? 8.458 22.801 16.867 1.00 48.28 188 LYS A N 1
ATOM 1499 C CA . LYS A 1 188 ? 8.283 21.589 17.692 1.00 48.28 188 LYS A CA 1
ATOM 1500 C C . LYS A 1 188 ? 6.827 21.411 18.142 1.00 48.28 188 LYS A C 1
ATOM 1502 O O . LYS A 1 188 ? 6.514 20.514 18.918 1.00 48.28 188 LYS A O 1
ATOM 1507 N N . THR A 1 189 ? 5.942 22.296 17.694 1.00 46.25 189 THR A N 1
ATOM 1508 C CA . THR A 1 189 ? 4.537 22.384 18.085 1.00 46.25 189 THR A CA 1
ATOM 1509 C C . THR A 1 189 ? 3.767 23.061 16.953 1.00 46.25 189 THR A C 1
ATOM 1511 O O . THR A 1 189 ? 4.064 24.211 16.635 1.00 46.25 189 THR A O 1
ATOM 1514 N N . GLY A 1 190 ? 2.776 22.397 16.365 1.00 49.31 190 GLY A N 1
ATOM 1515 C CA . GLY A 1 190 ? 1.946 22.983 15.308 1.00 49.31 190 GLY A CA 1
ATOM 1516 C C . GLY A 1 190 ? 1.322 21.916 14.406 1.00 49.31 190 GLY A C 1
ATOM 1517 O O . GLY A 1 190 ? 1.653 20.739 14.556 1.00 49.31 190 GLY A O 1
ATOM 1518 N N . PRO A 1 191 ? 0.400 22.280 13.496 1.00 51.88 191 PRO A N 1
ATOM 1519 C CA . PRO A 1 191 ? -0.131 21.326 12.530 1.00 51.88 191 PRO A CA 1
ATOM 1520 C C . PRO A 1 191 ? 0.990 20.922 11.571 1.00 51.88 191 PRO A C 1
ATOM 1522 O O . PRO A 1 191 ? 1.493 21.749 10.822 1.00 51.88 191 PRO A O 1
ATOM 1525 N N . TRP A 1 192 ? 1.411 19.664 11.632 1.00 59.88 192 TRP A N 1
ATOM 1526 C CA . TRP A 1 192 ? 2.462 19.108 10.781 1.00 59.88 192 TRP A CA 1
ATOM 1527 C C . TRP A 1 192 ? 2.001 19.001 9.334 1.00 59.88 192 TRP A C 1
ATOM 1529 O O . TRP A 1 192 ? 0.804 18.902 9.050 1.00 59.88 192 TRP A O 1
ATOM 1539 N N . ARG A 1 193 ? 2.963 18.958 8.415 1.00 62.72 193 ARG A N 1
ATOM 1540 C CA . ARG A 1 193 ? 2.674 18.693 7.015 1.00 62.72 193 ARG A CA 1
ATOM 1541 C C . ARG A 1 193 ? 2.618 17.190 6.797 1.00 62.72 193 ARG A C 1
ATOM 1543 O O . ARG A 1 193 ? 3.541 16.458 7.150 1.00 62.72 193 ARG A O 1
ATOM 1550 N N . VAL A 1 194 ? 1.523 16.741 6.204 1.00 67.44 194 VAL A N 1
ATOM 1551 C CA . VAL A 1 194 ? 1.381 15.374 5.717 1.00 67.44 194 VAL A CA 1
ATOM 1552 C C . VAL A 1 194 ? 1.669 15.408 4.232 1.00 67.44 194 VAL A C 1
ATOM 1554 O O . VAL A 1 194 ? 0.859 15.919 3.460 1.00 67.44 194 VAL A O 1
ATOM 1557 N N . ASP A 1 195 ? 2.805 14.848 3.836 1.00 65.88 195 ASP A N 1
ATOM 1558 C CA . ASP A 1 195 ? 3.165 14.767 2.427 1.00 65.88 195 ASP A CA 1
ATOM 1559 C C . ASP A 1 195 ? 2.892 13.373 1.861 1.00 65.88 195 ASP A C 1
ATOM 1561 O O . ASP A 1 195 ? 3.232 12.361 2.492 1.00 65.88 195 ASP A O 1
ATOM 1565 N N . PRO A 1 196 ? 2.322 13.286 0.645 1.00 65.56 196 PRO A N 1
ATOM 1566 C CA . PRO A 1 196 ? 2.365 12.061 -0.130 1.00 65.56 196 PRO A CA 1
ATOM 1567 C C . PRO A 1 196 ? 3.815 11.605 -0.289 1.00 65.56 196 PRO A C 1
ATOM 1569 O O . PRO A 1 196 ? 4.712 12.416 -0.526 1.00 65.56 196 PRO A O 1
ATOM 1572 N N . PHE A 1 197 ? 4.054 10.300 -0.186 1.00 71.44 197 PHE A N 1
ATOM 1573 C CA . PHE A 1 197 ? 5.403 9.743 -0.273 1.00 71.44 197 PHE A CA 1
ATOM 1574 C C . PHE A 1 197 ? 6.151 10.271 -1.529 1.00 71.44 197 PHE A C 1
ATOM 1576 O O . PHE A 1 197 ? 5.715 10.005 -2.655 1.00 71.44 197 PHE A O 1
ATOM 1583 N N . PRO A 1 198 ? 7.289 10.992 -1.391 1.00 68.56 198 PRO A N 1
ATOM 1584 C CA . PRO A 1 198 ? 7.798 11.924 -2.418 1.00 68.56 198 PRO A CA 1
ATOM 1585 C C . PRO A 1 198 ? 8.294 11.258 -3.711 1.00 68.56 198 PRO A C 1
ATOM 1587 O O . PRO A 1 198 ? 8.526 11.913 -4.728 1.00 68.56 198 PRO A O 1
ATOM 1590 N N . HIS A 1 199 ? 8.424 9.934 -3.703 1.00 75.38 199 HIS A N 1
ATOM 1591 C CA . HIS A 1 199 ? 8.959 9.140 -4.804 1.00 75.38 199 HIS A CA 1
ATOM 1592 C C . HIS A 1 199 ? 8.043 9.126 -6.039 1.00 75.38 199 HIS A C 1
ATOM 1594 O O . HIS A 1 199 ? 8.504 8.746 -7.113 1.00 75.38 199 HIS A O 1
ATOM 1600 N N . ASN A 1 200 ? 6.793 9.596 -5.921 1.00 80.19 200 ASN A N 1
ATOM 1601 C CA . ASN A 1 200 ? 5.858 9.755 -7.039 1.00 80.19 200 ASN A CA 1
ATOM 1602 C C . ASN A 1 200 ? 5.768 11.209 -7.568 1.00 80.19 200 ASN A C 1
ATOM 1604 O O . ASN A 1 200 ? 4.709 11.658 -8.005 1.00 80.19 200 ASN A O 1
ATOM 1608 N N . LYS A 1 201 ? 6.873 11.973 -7.490 1.00 75.88 201 LYS A N 1
ATOM 1609 C CA . LYS A 1 201 ? 6.984 13.377 -7.955 1.00 75.88 201 LYS A CA 1
ATOM 1610 C C . LYS A 1 201 ? 5.850 14.280 -7.436 1.00 75.88 201 LYS A C 1
ATOM 1612 O O . LYS A 1 201 ? 5.245 15.035 -8.194 1.00 75.88 201 LYS A O 1
ATOM 1617 N N . GLY A 1 202 ? 5.535 14.162 -6.146 1.00 69.00 202 GLY A N 1
ATOM 1618 C CA . GLY A 1 202 ? 4.496 14.958 -5.482 1.00 69.00 202 GLY A CA 1
ATOM 1619 C C . GLY A 1 202 ? 3.052 14.499 -5.726 1.00 69.00 202 GLY A C 1
ATOM 1620 O O . GLY A 1 202 ? 2.130 15.128 -5.218 1.00 69.00 202 GLY A O 1
ATOM 1621 N N . ARG A 1 203 ? 2.818 13.410 -6.475 1.00 80.25 203 ARG A N 1
ATOM 1622 C CA . ARG A 1 203 ? 1.501 12.752 -6.545 1.00 80.25 203 ARG A CA 1
ATOM 1623 C C . ARG A 1 203 ? 1.336 11.701 -5.450 1.00 80.25 203 ARG A C 1
ATOM 1625 O O . ARG A 1 203 ? 2.299 11.282 -4.813 1.00 80.25 203 ARG A O 1
ATOM 1632 N N . HIS A 1 204 ? 0.100 11.245 -5.255 1.00 82.19 204 HIS A N 1
ATOM 1633 C CA . HIS A 1 204 ? -0.216 10.171 -4.317 1.00 82.19 204 HIS A CA 1
ATOM 1634 C C . HIS A 1 204 ? 0.492 8.875 -4.707 1.00 82.19 204 HIS A C 1
ATOM 1636 O O . HIS A 1 204 ? 0.389 8.422 -5.844 1.0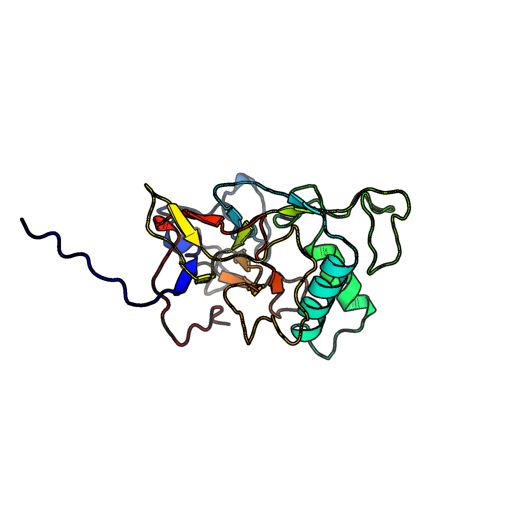0 82.19 204 HIS A O 1
ATOM 1642 N N . CYS A 1 205 ? 1.191 8.256 -3.760 1.00 87.50 205 CYS A N 1
ATOM 1643 C CA . CYS A 1 205 ? 1.731 6.914 -3.934 1.00 87.50 205 CYS A CA 1
ATOM 1644 C C . CYS A 1 205 ? 0.728 5.915 -3.351 1.00 87.50 205 CYS A C 1
ATOM 1646 O O . CYS A 1 205 ? 0.655 5.753 -2.131 1.00 87.50 205 CYS A O 1
ATOM 1648 N N . CYS A 1 206 ? -0.096 5.318 -4.213 1.00 91.38 206 CYS A N 1
ATOM 1649 C CA . CYS A 1 206 ? -1.149 4.404 -3.781 1.00 91.38 206 CYS A CA 1
ATOM 1650 C C . CYS A 1 206 ? -0.613 2.986 -3.538 1.00 91.38 206 CYS A C 1
ATOM 1652 O O . CYS A 1 206 ? 0.268 2.514 -4.258 1.00 91.38 206 CYS A O 1
ATOM 1654 N N . PHE A 1 207 ? -1.178 2.295 -2.551 1.00 93.12 207 PHE A N 1
ATOM 1655 C CA . PHE A 1 207 ? -0.870 0.908 -2.218 1.00 93.12 207 PHE A CA 1
ATOM 1656 C C . PHE A 1 207 ? -2.117 0.175 -1.706 1.00 93.12 207 PHE A C 1
ATOM 1658 O O . PHE A 1 207 ? -3.026 0.806 -1.167 1.00 93.12 207 PHE A O 1
ATOM 1665 N N . PRO A 1 208 ? -2.202 -1.150 -1.877 1.00 96.06 208 PRO A N 1
ATOM 1666 C CA . PRO A 1 208 ? -3.352 -1.908 -1.415 1.00 96.06 208 PRO A CA 1
ATOM 1667 C C . PRO A 1 208 ? -3.273 -2.176 0.094 1.00 96.06 208 PRO A C 1
ATOM 1669 O O . PRO A 1 208 ? -2.228 -2.564 0.615 1.00 96.06 208 PRO A O 1
ATOM 1672 N N . PHE A 1 209 ? -4.396 -2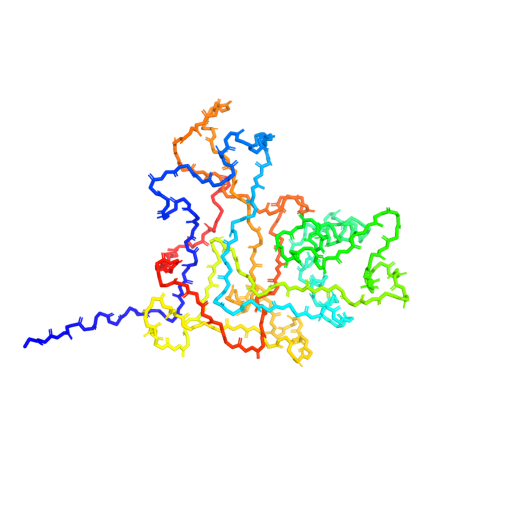.024 0.793 1.00 96.44 209 PHE A N 1
ATOM 1673 C CA . PHE A 1 209 ? -4.541 -2.415 2.190 1.00 96.44 209 PHE A CA 1
ATOM 1674 C C . PHE A 1 209 ? -4.925 -3.892 2.278 1.00 96.44 209 PHE A C 1
ATOM 1676 O O . PHE A 1 209 ? -6.082 -4.272 2.071 1.00 96.44 209 PHE A O 1
ATOM 1683 N N . VAL A 1 210 ? -3.926 -4.736 2.531 1.00 96.44 210 VAL A N 1
ATOM 1684 C CA . VAL A 1 210 ? -4.028 -6.191 2.383 1.00 96.44 210 VAL A CA 1
ATOM 1685 C C . VAL A 1 210 ? -3.761 -6.904 3.704 1.00 96.44 210 VAL A C 1
ATOM 1687 O O . VAL A 1 210 ? -2.872 -6.523 4.465 1.00 96.44 210 VAL A O 1
ATOM 1690 N N . SER A 1 211 ? -4.517 -7.970 3.971 1.00 95.62 211 SER A N 1
ATOM 1691 C CA . SER A 1 211 ? -4.214 -8.942 5.026 1.00 95.62 211 SER A CA 1
ATOM 1692 C C . SER A 1 211 ? -4.774 -10.336 4.687 1.00 95.62 211 SER A C 1
ATOM 1694 O O . SER A 1 211 ? -5.308 -10.530 3.605 1.00 95.62 211 SER A O 1
ATOM 1696 N N . ARG A 1 212 ? -4.696 -11.331 5.585 1.00 92.62 212 ARG A N 1
ATOM 1697 C CA . ARG A 1 212 ? -5.302 -12.675 5.407 1.00 92.62 212 ARG A CA 1
ATOM 1698 C C . ARG A 1 212 ? -6.839 -12.676 5.385 1.00 92.62 212 ARG A C 1
ATOM 1700 O O . ARG A 1 212 ? -7.458 -13.729 5.285 1.00 92.62 212 ARG A O 1
ATOM 1707 N N . GLY A 1 213 ? -7.439 -11.514 5.589 1.00 91.88 213 GLY A N 1
ATOM 1708 C CA . GLY A 1 213 ? -8.851 -11.284 5.841 1.00 91.88 213 GLY A CA 1
ATOM 1709 C C . GLY A 1 213 ? -9.014 -9.973 6.611 1.00 91.88 213 GLY A C 1
ATOM 1710 O O . GLY A 1 213 ? -8.014 -9.269 6.821 1.00 91.88 213 GLY A O 1
ATOM 1711 N N . PRO A 1 214 ? -10.239 -9.649 7.060 1.00 94.44 214 PRO A N 1
ATOM 1712 C CA . PRO A 1 214 ? -10.508 -8.427 7.806 1.00 94.44 214 PRO A CA 1
ATOM 1713 C C . PRO A 1 214 ? -9.515 -8.183 8.941 1.00 94.44 214 PRO A C 1
ATOM 1715 O O . PRO A 1 214 ? -9.079 -9.121 9.612 1.00 94.44 214 PRO A O 1
ATOM 1718 N N . GLN A 1 215 ? -9.161 -6.920 9.157 1.00 94.44 215 GLN A N 1
ATOM 1719 C CA . GLN A 1 215 ? -8.178 -6.522 10.163 1.00 94.44 215 GLN A CA 1
ATOM 1720 C C . GLN A 1 215 ? -8.792 -5.699 11.272 1.00 94.44 215 GLN A C 1
ATOM 1722 O O . GLN A 1 215 ? -9.906 -5.207 11.159 1.00 94.44 215 GLN A O 1
ATOM 1727 N N . PHE A 1 216 ? -8.042 -5.552 12.355 1.00 94.62 216 PHE A N 1
ATOM 1728 C CA . PHE A 1 216 ? -8.425 -4.719 13.476 1.00 94.62 216 PHE A CA 1
ATOM 1729 C C . PHE A 1 216 ? -7.519 -3.495 13.545 1.00 94.62 216 PHE A C 1
ATOM 1731 O O . PHE A 1 216 ? -6.293 -3.625 13.558 1.00 94.62 216 PHE A O 1
ATOM 1738 N N . ILE A 1 217 ? -8.137 -2.319 13.625 1.00 93.19 217 ILE A N 1
ATOM 1739 C CA . ILE A 1 217 ? -7.473 -1.036 13.875 1.00 93.19 217 ILE A CA 1
ATOM 1740 C C . ILE A 1 217 ? -7.934 -0.521 15.235 1.00 93.19 217 ILE A C 1
ATOM 1742 O O . ILE A 1 217 ? -9.090 -0.707 15.613 1.00 93.19 217 ILE A O 1
ATOM 1746 N N . TRP A 1 218 ? -7.032 0.103 15.985 1.00 92.00 218 TRP A N 1
ATOM 1747 C CA . TRP A 1 218 ? -7.364 0.654 17.295 1.00 92.00 218 TRP A CA 1
ATOM 1748 C C . TRP A 1 218 ? -8.452 1.735 17.171 1.00 92.00 218 TRP A C 1
ATOM 1750 O O . TRP A 1 218 ? -8.382 2.597 16.300 1.00 92.00 218 TRP A O 1
ATOM 1760 N N . ALA A 1 219 ? -9.474 1.705 18.023 1.00 90.44 219 ALA A N 1
ATOM 1761 C CA . ALA A 1 219 ? -10.653 2.565 17.921 1.00 90.44 219 ALA A CA 1
ATOM 1762 C C . ALA A 1 219 ? -10.303 4.062 18.014 1.00 90.44 219 ALA A C 1
ATOM 1764 O O . ALA A 1 219 ? -10.842 4.872 17.266 1.00 90.44 219 ALA A O 1
ATOM 1765 N N . ASP A 1 220 ? -9.346 4.419 18.873 1.00 88.75 220 ASP A N 1
ATOM 1766 C CA . ASP A 1 220 ? -8.772 5.767 19.009 1.00 88.75 220 ASP A CA 1
ATOM 1767 C C . ASP A 1 220 ? -8.019 6.276 17.757 1.00 88.75 220 ASP A C 1
ATOM 1769 O O . ASP A 1 220 ? -7.708 7.462 17.676 1.00 88.75 220 ASP A O 1
ATOM 1773 N N . ARG A 1 221 ? -7.719 5.409 16.774 1.00 89.25 221 ARG A N 1
ATOM 1774 C CA . ARG A 1 221 ? -7.183 5.798 15.459 1.00 89.25 221 ARG A CA 1
ATOM 1775 C C . ARG A 1 221 ? -8.292 6.201 14.502 1.00 89.25 221 ARG A C 1
ATOM 1777 O O . ARG A 1 221 ? -7.968 6.631 13.404 1.00 89.25 221 ARG A O 1
ATOM 1784 N N . LEU A 1 222 ? -9.567 6.027 14.841 1.00 90.56 222 LEU A N 1
ATOM 1785 C CA . LEU A 1 222 ? -10.661 6.174 13.887 1.00 90.56 222 LEU A CA 1
ATOM 1786 C C . LEU A 1 222 ? -11.505 7.415 14.178 1.00 90.56 222 LEU A C 1
ATOM 1788 O O . LEU A 1 222 ? -12.232 7.491 15.165 1.00 90.56 222 LEU A O 1
ATOM 1792 N N . GLY A 1 223 ? -11.444 8.375 13.258 1.00 88.50 223 GLY A N 1
ATOM 1793 C CA . GLY A 1 223 ? -12.246 9.592 13.261 1.00 88.50 223 GLY A CA 1
ATOM 1794 C C . GLY A 1 223 ? -13.437 9.540 12.303 1.00 88.50 223 GLY A C 1
ATOM 1795 O O . GLY A 1 223 ? -13.577 8.643 11.462 1.00 88.50 223 GLY A O 1
ATOM 1796 N N . ALA A 1 224 ? -14.304 10.548 12.410 1.00 86.75 224 ALA A N 1
ATOM 1797 C CA . ALA A 1 224 ? -15.345 10.792 11.418 1.00 86.75 224 ALA A CA 1
ATOM 1798 C C . ALA A 1 224 ? -14.727 11.181 10.062 1.00 86.75 224 ALA A C 1
ATOM 1800 O O . ALA A 1 224 ? -13.702 11.861 10.000 1.00 86.75 224 ALA A O 1
ATOM 1801 N N . VAL A 1 225 ? -15.372 10.767 8.971 1.00 81.19 225 VAL A N 1
ATOM 1802 C CA . VAL A 1 225 ? -15.039 11.258 7.629 1.00 81.19 225 VAL A CA 1
ATOM 1803 C C . VAL A 1 225 ? -15.724 12.613 7.453 1.00 81.19 225 VAL A C 1
ATOM 1805 O O . VAL A 1 225 ? -16.951 12.677 7.450 1.00 81.19 225 VAL A O 1
ATOM 1808 N N . VAL A 1 226 ? -14.947 13.689 7.320 1.00 65.75 226 VAL A N 1
ATOM 1809 C CA . VAL A 1 226 ? -15.463 15.031 7.006 1.00 65.75 226 VAL A CA 1
ATOM 1810 C C . VAL A 1 226 ? -15.195 15.300 5.527 1.00 65.75 226 VAL A C 1
ATOM 1812 O O . VAL A 1 226 ? -14.042 15.272 5.109 1.00 65.75 226 VAL A O 1
ATOM 1815 N N . LEU A 1 227 ? -16.251 15.501 4.730 1.00 49.84 227 LEU A N 1
ATOM 1816 C CA . LEU A 1 227 ? -16.154 15.819 3.301 1.00 49.84 227 LEU A CA 1
ATOM 1817 C C . LEU A 1 227 ? -16.326 17.334 3.047 1.00 49.84 227 LEU A C 1
ATOM 1819 O O . LEU A 1 227 ? -17.117 17.954 3.756 1.00 49.84 227 LEU A O 1
ATOM 1823 N N . PRO A 1 228 ? -15.663 17.926 2.030 1.00 45.03 228 PRO A N 1
ATOM 1824 C CA . PRO A 1 228 ? -14.727 17.285 1.111 1.00 45.03 228 PRO A CA 1
ATOM 1825 C C . PRO A 1 228 ? -13.411 16.979 1.826 1.00 45.03 228 PRO A C 1
ATOM 1827 O O . PRO A 1 228 ? -12.718 17.868 2.311 1.00 45.03 228 PRO A O 1
ATOM 1830 N N . HIS A 1 229 ? -13.066 15.696 1.890 1.00 42.84 229 HIS A N 1
ATOM 1831 C CA . HIS A 1 229 ? -11.801 15.272 2.448 1.00 42.84 229 HIS A CA 1
ATOM 1832 C C . HIS A 1 229 ? -10.783 15.402 1.326 1.00 42.84 229 HIS A C 1
ATOM 1834 O O . HIS A 1 229 ? -10.492 14.426 0.637 1.00 42.84 229 HIS A O 1
ATOM 1840 N N . HIS A 1 230 ? -10.280 16.611 1.095 1.00 37.66 230 HIS A N 1
ATOM 1841 C CA . HIS A 1 230 ? -8.968 16.736 0.481 1.00 37.66 230 HIS A CA 1
ATOM 1842 C C . HIS A 1 230 ? -7.979 16.300 1.565 1.00 37.66 230 HIS A C 1
ATOM 1844 O O . HIS A 1 230 ? -7.803 17.034 2.533 1.00 37.66 230 HIS A O 1
ATOM 1850 N N . PRO A 1 231 ? -7.382 15.093 1.481 1.00 41.69 231 PRO A N 1
ATOM 1851 C CA . PRO A 1 231 ? -6.526 14.581 2.552 1.00 41.69 231 PRO A CA 1
ATOM 1852 C C . PRO A 1 231 ? -5.204 15.348 2.667 1.00 41.69 231 PRO A C 1
ATOM 1854 O O . PRO A 1 231 ? -4.398 15.063 3.542 1.00 41.69 231 PRO A O 1
ATOM 1857 N N . TYR A 1 232 ? -4.984 16.294 1.761 1.00 46.22 232 TYR A N 1
ATOM 1858 C CA . TYR A 1 232 ? -3.753 17.023 1.571 1.00 46.22 232 TYR A CA 1
ATOM 1859 C C . TYR A 1 232 ? -4.187 18.441 1.239 1.00 46.22 232 TYR A C 1
ATOM 1861 O O . TYR A 1 232 ? -4.685 18.697 0.142 1.00 46.22 232 TYR A O 1
ATOM 1869 N N . ASN A 1 233 ? -4.111 19.330 2.223 1.00 30.73 233 ASN A N 1
ATOM 1870 C CA . ASN A 1 233 ? -4.113 20.752 1.931 1.00 30.73 233 A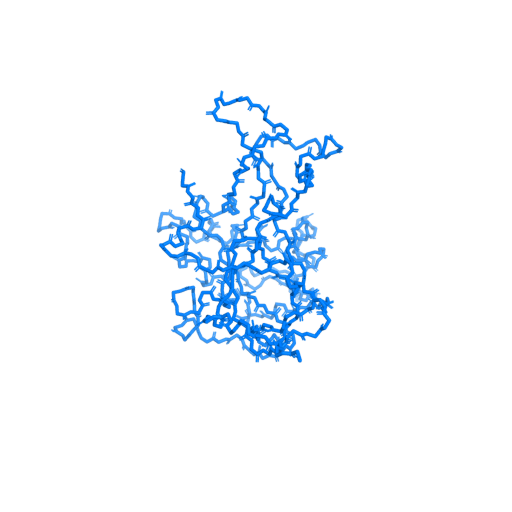SN A CA 1
ATOM 1871 C C . ASN A 1 233 ? -2.739 21.013 1.282 1.00 30.73 233 ASN A C 1
ATOM 1873 O O . ASN A 1 233 ? -1.743 20.774 1.971 1.00 30.73 233 ASN A O 1
ATOM 1877 N N . PRO A 1 234 ? -2.654 21.323 -0.027 1.00 33.81 234 PRO A N 1
ATOM 1878 C CA . PRO A 1 234 ? -1.383 21.691 -0.642 1.00 33.81 234 PRO A CA 1
ATOM 1879 C C . PRO A 1 234 ? -0.771 22.926 0.028 1.00 33.81 234 PRO A C 1
ATOM 1881 O O . PRO A 1 234 ? -1.543 23.761 0.555 1.00 33.81 234 PRO A O 1
#

Radius of gyration: 18.22 Å; chains: 1; bounding box: 54×48×51 Å

Foldseek 3Di:
DDPPPPPPPALKWFQAFPVVVDPFFDPQPPVVVVDDQPDFAWQKFAFPDKDWQFCDPLNLVLLLVQLVVQFPPPDDLVLSLVLSLVQQACPHPFQVNQGFDDPPATQADDNSVRGDPVHHGRTTILIAGGLAMWGFDDDDDPQKTKTWEAASVDRDDPCVCDHCVNCSNFKHFIWGWGADDPPPDGDSDDDTAIFGPPSRVRTTSIDGNYDNTITIGGNSSTHDDDPPPPSHPD